Protein AF-A0A430E6R3-F1 (afdb_monomer)

Solvent-accessible surface area (backbone atoms only — not comparable to full-atom values): 11052 Å² total; per-residue (Å²): 133,81,80,76,77,75,70,75,80,81,47,72,67,55,59,54,49,62,73,67,54,50,74,60,40,50,32,50,54,53,67,38,52,75,58,69,92,78,57,83,39,77,48,71,65,57,48,53,51,50,36,51,50,52,44,52,50,36,57,73,55,44,64,71,52,54,73,67,56,50,52,51,28,54,53,50,35,43,76,70,46,27,37,42,69,47,83,74,84,75,64,76,68,73,26,48,43,77,46,72,42,79,91,76,72,40,82,48,71,44,75,38,66,66,53,44,50,51,51,53,50,53,53,51,51,51,51,35,29,69,71,63,79,36,80,69,74,50,85,61,52,44,70,41,69,30,58,44,97,78,80,70,70,57,53,80,45,65,40,77,46,46,72,64,47,35,34,59,30,75,61,26,46,55,49,51,49,54,57,54,52,61,70,70,58,80,128

Nearest PDB structures (foldseek):
  7jpr-assembly1_D  TM=4.002E-01  e=2.652E-01  Homo sapiens
  7tjh-assembly1_D  TM=3.737E-01  e=1.071E+00  Saccharomyces cerevisiae
  7jgr-assembly1_D  TM=4.964E-01  e=3.394E+00  Drosophila melanogaster
  4xgc-assembly1_D  TM=5.401E-01  e=5.860E+00  Drosophila melanogaster
  7jk6-assembly1_D  TM=4.966E-01  e=5.190E+00  Drosophila melanogaster

Mean predicted aligned error: 11.83 Å

Radius of gyration: 20.83 Å; Cα contacts (8 Å, |Δi|>4): 196; chains: 1; bounding box: 66×33×55 Å

Foldseek 3Di:
DDPPPPPPPCPVVLVVVVVPDDQLLVLLLVLQPPPPQPDADADQVSLVVVLVVSVVSCVVRNPVDDPVVNLVSVVVCLVVLFKFFDDADDDPCVQWDWDADPVVRDTDTDGNVVVVVVSVVVVVLRVCCRVVVDPDPLQFWGWDFHDHPVRPDTDIDTRNGSSSSMHGDPVNVSSVVVVVVVVVDDD

Sequence (187 aa):
KAATAERPSINKLHIELLRSLTPADSALLDLLYPRVAERLFHSKEEVNAYTAEANAKADASWRTFSEEERGVSIQNLHRLRCITATPRFFNANGVLTAFYDRDRRIDAALIDPQRFQEMLSSLLTLIYQASGAVPYAEDQSIPIQYQSPFGVGGLMGSIAVPELSHMLTPLGMEFMKAVTMDRSDPK

pLDDT: mean 73.93, std 14.86, range [33.03, 94.31]

Structure (mmCIF, N/CA/C/O backbone):
data_AF-A0A430E6R3-F1
#
_entry.id   AF-A0A430E6R3-F1
#
loop_
_atom_site.group_PDB
_atom_site.id
_atom_site.type_symbol
_atom_site.label_atom_id
_atom_site.label_alt_id
_atom_site.label_comp_id
_atom_site.label_asym_id
_atom_site.label_entity_id
_atom_site.label_seq_id
_atom_site.pdbx_PDB_ins_code
_atom_site.Cartn_x
_atom_site.Cartn_y
_atom_site.Cartn_z
_atom_site.occupancy
_atom_site.B_iso_or_equiv
_atom_site.auth_seq_id
_atom_site.auth_comp_id
_atom_site.auth_asym_id
_atom_site.auth_atom_id
_atom_site.pdbx_PDB_model_num
ATOM 1 N N . LYS A 1 1 ? -32.697 -5.716 -19.743 1.00 36.09 1 LYS A N 1
ATOM 2 C CA . LYS A 1 1 ? -32.081 -6.713 -18.834 1.00 36.09 1 LYS A CA 1
ATOM 3 C C . LYS A 1 1 ? -31.659 -5.962 -17.585 1.00 36.09 1 LYS A C 1
ATOM 5 O O . LYS A 1 1 ? -30.813 -5.088 -17.698 1.00 36.09 1 LYS A O 1
ATOM 10 N N . ALA A 1 2 ? -32.351 -6.191 -16.471 1.00 33.03 2 ALA A N 1
ATOM 11 C CA . ALA A 1 2 ? -32.059 -5.533 -15.205 1.00 33.03 2 ALA A CA 1
ATOM 12 C C . ALA A 1 2 ? -30.667 -5.962 -14.725 1.00 33.03 2 ALA A C 1
ATOM 14 O O . ALA A 1 2 ? -30.367 -7.155 -14.728 1.00 33.03 2 ALA A O 1
ATOM 15 N N . ALA A 1 3 ? -29.831 -4.990 -14.365 1.00 38.22 3 ALA A N 1
ATOM 16 C CA . ALA A 1 3 ? -28.602 -5.235 -13.634 1.00 38.22 3 ALA A CA 1
ATOM 17 C C . ALA A 1 3 ? -29.005 -5.796 -12.269 1.00 38.22 3 ALA A C 1
ATOM 19 O O . ALA A 1 3 ? -29.523 -5.077 -11.415 1.00 38.22 3 ALA A O 1
ATOM 20 N N . THR A 1 4 ? -28.854 -7.104 -12.097 1.00 39.69 4 THR A N 1
ATOM 21 C CA . THR A 1 4 ? -28.878 -7.731 -10.783 1.00 39.69 4 THR A CA 1
ATOM 22 C C . THR A 1 4 ? -27.733 -7.122 -9.994 1.00 39.69 4 THR A C 1
ATOM 24 O O . THR A 1 4 ? -26.574 -7.466 -10.209 1.00 39.69 4 THR A O 1
ATOM 27 N N . ALA A 1 5 ? -28.064 -6.166 -9.128 1.00 43.12 5 ALA A N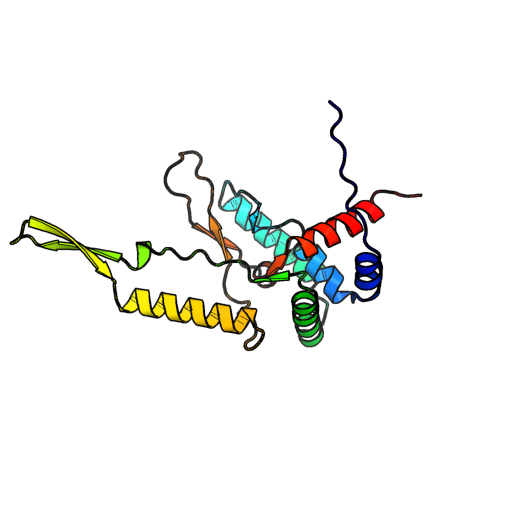 1
ATOM 28 C CA . ALA A 1 5 ? -27.209 -5.775 -8.028 1.00 43.12 5 ALA A CA 1
ATOM 29 C C . ALA A 1 5 ? -26.982 -7.041 -7.196 1.00 43.12 5 ALA A C 1
ATOM 31 O O . ALA A 1 5 ? -27.846 -7.445 -6.416 1.00 43.12 5 ALA A O 1
ATOM 32 N N . GLU A 1 6 ? -25.864 -7.721 -7.449 1.00 43.75 6 GLU A N 1
ATOM 33 C CA . GLU A 1 6 ? -25.361 -8.780 -6.588 1.00 43.75 6 GLU A CA 1
ATOM 34 C C . GLU A 1 6 ? -25.115 -8.138 -5.228 1.00 43.75 6 GLU A C 1
ATOM 36 O O . GLU A 1 6 ? -24.101 -7.484 -4.992 1.00 43.75 6 GLU A O 1
ATOM 41 N N . ARG A 1 7 ? -26.107 -8.247 -4.339 1.00 45.31 7 ARG A N 1
ATOM 42 C CA . ARG A 1 7 ? -25.901 -7.978 -2.923 1.00 45.31 7 ARG A CA 1
ATOM 43 C C . ARG A 1 7 ? -24.773 -8.916 -2.502 1.00 45.31 7 ARG A C 1
ATOM 45 O O . ARG A 1 7 ? -24.969 -10.128 -2.636 1.00 45.31 7 ARG A O 1
ATOM 52 N N . PRO A 1 8 ? -23.616 -8.406 -2.042 1.00 49.28 8 PRO A N 1
ATOM 53 C CA . PRO A 1 8 ? -22.571 -9.280 -1.540 1.00 49.28 8 PRO A CA 1
ATOM 54 C C . PRO A 1 8 ? -23.218 -10.143 -0.461 1.00 49.28 8 PRO A C 1
ATOM 56 O O . PRO A 1 8 ? -23.873 -9.623 0.444 1.00 49.28 8 PRO A O 1
ATOM 59 N N . SER A 1 9 ? -23.151 -11.467 -0.606 1.00 51.66 9 SER A N 1
ATOM 60 C CA . SER A 1 9 ? -23.715 -12.365 0.393 1.00 51.66 9 SER A CA 1
ATOM 61 C C . SER A 1 9 ? -22.899 -12.167 1.664 1.00 51.66 9 SER A C 1
ATOM 63 O O . SER A 1 9 ? -21.790 -12.694 1.774 1.00 51.66 9 SER A O 1
ATOM 65 N N . ILE A 1 10 ? -23.410 -11.354 2.591 1.00 53.75 10 ILE A N 1
ATOM 66 C CA . ILE A 1 10 ? -22.775 -11.076 3.877 1.00 53.75 10 ILE A CA 1
ATOM 67 C C . ILE A 1 10 ? -22.768 -12.393 4.654 1.00 53.75 10 ILE A C 1
ATOM 69 O O . ILE A 1 10 ? -23.710 -12.749 5.359 1.00 53.75 10 ILE A O 1
ATOM 73 N N . ASN A 1 11 ? -21.718 -13.180 4.436 1.00 62.47 11 ASN A N 1
ATOM 74 C CA . ASN A 1 11 ? -21.504 -14.439 5.125 1.00 62.47 11 ASN A CA 1
ATOM 75 C C . ASN A 1 11 ? -21.337 -14.136 6.623 1.00 62.47 11 ASN A C 1
ATOM 77 O O . ASN A 1 11 ? -20.732 -13.124 6.967 1.00 62.47 11 ASN A O 1
ATOM 81 N N . LYS A 1 12 ? -21.844 -14.988 7.518 1.00 59.09 12 LYS A N 1
ATOM 82 C CA . LYS A 1 12 ? -21.819 -14.780 8.983 1.00 59.09 12 LYS A CA 1
ATOM 83 C C . LYS A 1 12 ? -20.419 -14.422 9.519 1.00 59.09 12 LYS A C 1
ATOM 85 O O . LYS A 1 12 ? -20.286 -13.631 10.447 1.00 59.09 12 LYS A O 1
ATOM 90 N N . LEU A 1 13 ? -19.391 -14.936 8.847 1.00 61.44 13 LEU A N 1
ATOM 91 C CA . LEU A 1 13 ? -17.974 -14.667 9.082 1.00 61.44 13 LEU A CA 1
ATOM 92 C C . LEU A 1 13 ? -17.593 -13.180 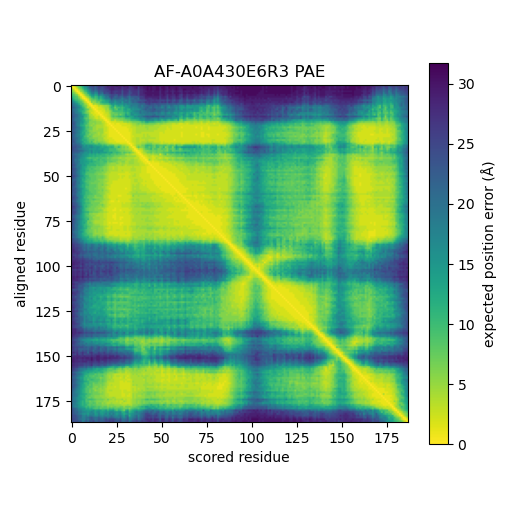8.889 1.00 61.44 13 LEU A C 1
ATOM 94 O O . LEU A 1 13 ? -16.773 -12.660 9.635 1.00 61.44 13 LEU A O 1
ATOM 98 N N . HIS A 1 14 ? -18.238 -12.459 7.965 1.00 59.34 14 HIS A N 1
ATOM 99 C CA . HIS A 1 14 ? -18.053 -11.013 7.771 1.00 59.34 14 HIS A CA 1
ATOM 100 C C . HIS A 1 14 ? -18.598 -10.190 8.943 1.00 59.34 14 HIS A C 1
ATOM 102 O O . HIS A 1 14 ? -17.981 -9.209 9.338 1.00 59.34 14 HIS A O 1
ATOM 108 N N . ILE A 1 15 ? -19.727 -10.598 9.532 1.00 59.75 15 ILE A N 1
ATOM 109 C CA . ILE A 1 15 ? -20.322 -9.915 10.694 1.00 59.75 15 ILE A CA 1
ATOM 110 C C . ILE A 1 15 ? -19.455 -10.118 11.943 1.00 59.75 15 ILE A C 1
ATOM 112 O O . ILE A 1 15 ? -19.299 -9.202 12.749 1.00 59.75 15 ILE A O 1
ATOM 116 N N . GLU A 1 16 ? -18.870 -11.304 12.106 1.00 64.38 16 GLU A N 1
ATOM 117 C CA . GLU A 1 16 ? -17.927 -11.576 13.197 1.00 64.38 16 GLU A CA 1
ATOM 118 C C . GLU A 1 16 ? -16.609 -10.812 13.013 1.00 64.38 16 GLU A C 1
ATOM 120 O O . GLU A 1 16 ? -16.130 -10.206 13.971 1.00 64.38 16 GLU A O 1
ATOM 125 N N . LEU A 1 17 ? -16.089 -10.729 11.781 1.00 65.50 17 LEU A N 1
ATOM 126 C CA . LEU A 1 17 ? -14.946 -9.872 11.443 1.00 65.50 17 LEU A CA 1
ATOM 127 C C . LEU A 1 17 ? -15.218 -8.400 11.777 1.00 65.50 17 LEU A C 1
ATOM 129 O O . LEU A 1 17 ? -14.395 -7.769 12.435 1.00 65.50 17 LEU A O 1
ATOM 133 N N . LEU A 1 18 ? -16.394 -7.878 11.410 1.00 62.09 18 LEU A N 1
ATOM 134 C CA . LEU A 1 18 ? -16.809 -6.499 11.698 1.00 62.09 18 LEU A CA 1
ATOM 135 C C . LEU A 1 18 ? -16.814 -6.171 13.189 1.00 62.09 18 LEU A C 1
ATOM 137 O O . LEU A 1 18 ? -16.417 -5.081 13.585 1.00 62.09 18 LEU A O 1
ATOM 141 N N . ARG A 1 19 ? -17.250 -7.119 14.021 1.00 66.75 19 ARG A N 1
ATOM 142 C CA . ARG A 1 19 ? -17.256 -6.952 15.481 1.00 66.75 19 ARG A CA 1
ATOM 143 C C . ARG A 1 19 ? -15.868 -7.053 16.103 1.00 66.75 19 ARG A C 1
ATOM 145 O O . ARG A 1 19 ? -15.691 -6.604 17.230 1.00 66.75 19 ARG A O 1
ATOM 152 N N . SER A 1 20 ? -14.921 -7.673 15.403 1.00 75.44 20 SER A N 1
ATOM 153 C CA . SER A 1 20 ? -13.553 -7.871 15.883 1.00 75.44 20 SER A CA 1
ATOM 154 C C . SER A 1 20 ? -12.599 -6.736 15.513 1.00 75.44 20 SER A C 1
ATOM 156 O O . SER A 1 20 ? -11.509 -6.671 16.077 1.00 75.44 20 SER A O 1
ATOM 158 N N . LEU A 1 21 ? -12.993 -5.855 14.585 1.00 81.94 21 LEU A N 1
ATOM 159 C CA . LEU A 1 21 ? -12.146 -4.746 14.169 1.00 81.94 21 LEU A CA 1
ATOM 160 C C . LEU A 1 21 ? -12.029 -3.691 15.261 1.00 81.94 21 LEU A C 1
ATOM 162 O O . LEU A 1 21 ? -13.014 -3.231 15.840 1.00 81.94 21 LEU A O 1
ATOM 166 N N . THR A 1 22 ? -10.797 -3.259 15.480 1.00 87.38 22 THR A N 1
ATOM 167 C CA . THR A 1 22 ? -10.497 -2.109 16.321 1.00 87.38 22 THR A CA 1
ATOM 168 C C . THR A 1 22 ? -10.799 -0.795 15.580 1.00 87.38 22 THR A C 1
ATOM 170 O O . THR A 1 22 ? -10.933 -0.770 14.348 1.00 87.38 22 THR A O 1
ATOM 173 N N . PRO A 1 23 ? -10.889 0.338 16.303 1.00 88.38 23 PRO A N 1
ATOM 174 C CA . PRO A 1 23 ? -10.986 1.655 15.677 1.00 88.38 23 PRO A CA 1
ATOM 175 C C . PRO A 1 23 ? -9.822 1.950 14.720 1.00 88.38 23 PRO A C 1
ATOM 177 O O . PRO A 1 23 ? -10.048 2.519 13.654 1.00 88.38 23 PRO A O 1
ATOM 180 N N . ALA A 1 24 ? -8.607 1.507 15.063 1.00 89.38 24 ALA A N 1
ATOM 181 C CA . ALA A 1 24 ? -7.429 1.637 14.210 1.00 89.38 24 ALA A CA 1
ATOM 182 C C . ALA A 1 24 ? -7.593 0.836 12.906 1.00 89.38 24 ALA A C 1
ATOM 184 O O . ALA A 1 24 ? -7.413 1.390 11.823 1.00 89.38 24 ALA A O 1
ATOM 185 N N . ASP A 1 25 ? -8.049 -0.420 12.991 1.00 89.31 25 ASP A N 1
ATOM 186 C CA . ASP A 1 25 ? -8.297 -1.256 11.806 1.00 89.31 25 ASP A CA 1
ATOM 187 C C . ASP A 1 25 ? -9.272 -0.588 10.837 1.00 89.31 25 ASP A C 1
ATOM 189 O O . ASP A 1 25 ? -9.044 -0.544 9.629 1.00 89.31 25 ASP A O 1
ATOM 193 N N . SER A 1 26 ? -10.347 -0.024 11.384 1.00 88.00 26 SER A N 1
ATOM 194 C CA . SER A 1 26 ? -11.359 0.682 10.600 1.00 88.00 26 SER A CA 1
ATOM 195 C C . SER A 1 26 ? -10.785 1.940 9.946 1.00 88.00 26 SER A C 1
ATOM 197 O O . SER A 1 26 ? -11.038 2.172 8.768 1.00 88.00 26 SER A O 1
ATOM 199 N N . ALA A 1 27 ? -9.973 2.717 10.670 1.00 89.56 27 ALA A N 1
ATOM 200 C CA . ALA A 1 27 ? -9.344 3.927 10.145 1.00 89.56 27 ALA A CA 1
ATOM 201 C C . ALA A 1 27 ? -8.369 3.634 8.994 1.00 89.56 27 ALA A C 1
ATOM 203 O O . ALA A 1 27 ? -8.395 4.338 7.982 1.00 89.56 27 ALA A O 1
ATOM 204 N N . LEU A 1 28 ? -7.553 2.578 9.099 1.00 90.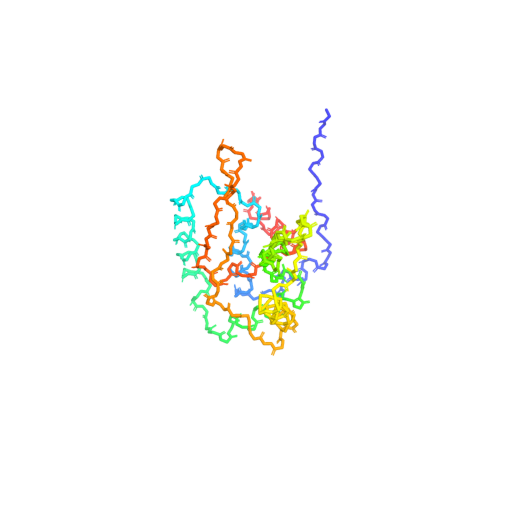44 28 LEU A N 1
ATOM 205 C CA . LEU A 1 28 ? -6.659 2.179 8.009 1.00 90.44 28 LEU A CA 1
ATOM 206 C C . LEU A 1 28 ? -7.447 1.681 6.797 1.00 90.44 28 LEU A C 1
ATOM 208 O O . LEU A 1 28 ? -7.173 2.096 5.673 1.00 90.44 28 LEU A O 1
ATOM 212 N N . LEU A 1 29 ? -8.455 0.829 6.996 1.00 89.19 29 LEU A N 1
ATOM 213 C CA . LEU A 1 29 ? -9.277 0.352 5.884 1.00 89.19 29 LEU A CA 1
ATOM 214 C C . LEU A 1 29 ? -10.037 1.496 5.191 1.00 89.19 29 LEU A C 1
ATOM 216 O O . LEU A 1 29 ? -10.090 1.527 3.960 1.00 89.19 29 LEU A O 1
ATOM 220 N N . ASP A 1 30 ? -10.563 2.458 5.958 1.00 88.31 30 ASP A N 1
ATOM 221 C CA . ASP A 1 30 ? -11.183 3.679 5.434 1.00 88.31 30 ASP A CA 1
ATOM 222 C C . ASP A 1 30 ? -10.171 4.536 4.663 1.00 88.31 30 ASP A C 1
ATOM 224 O O . ASP A 1 30 ? -10.532 5.130 3.650 1.00 88.31 30 ASP A O 1
ATOM 228 N N . LEU A 1 31 ? -8.910 4.617 5.098 1.00 88.94 31 LEU A N 1
ATOM 229 C CA . LEU A 1 31 ? -7.852 5.342 4.386 1.00 88.94 31 LEU A CA 1
ATOM 230 C C . LEU A 1 31 ? -7.504 4.680 3.044 1.00 88.94 31 LEU A C 1
ATOM 232 O O . LEU A 1 31 ? -7.347 5.379 2.044 1.00 88.94 31 LEU A O 1
ATOM 236 N N . LEU A 1 32 ? -7.437 3.347 3.012 1.00 87.88 32 LEU A N 1
ATOM 237 C CA . LEU A 1 32 ? -7.137 2.563 1.808 1.00 87.88 32 LEU A CA 1
ATOM 238 C C . LEU A 1 32 ? -8.312 2.474 0.818 1.00 87.88 32 LEU A C 1
ATOM 240 O O . LEU A 1 32 ? -8.133 2.026 -0.320 1.00 87.88 32 LEU A O 1
ATOM 244 N N . TYR A 1 33 ? -9.513 2.873 1.245 1.00 85.00 33 TYR A N 1
ATOM 245 C CA . TYR A 1 33 ? -10.714 2.935 0.422 1.00 85.00 33 TYR A CA 1
ATOM 246 C C . TYR A 1 33 ? -11.002 4.388 -0.012 1.00 85.00 33 TYR A C 1
ATOM 248 O O . TYR A 1 33 ? -11.201 5.259 0.842 1.00 85.00 33 TYR A O 1
ATOM 256 N N . PRO A 1 34 ? -11.089 4.699 -1.322 1.00 71.81 34 PRO A N 1
ATOM 257 C CA . PRO A 1 34 ? -10.997 3.816 -2.491 1.00 71.81 34 PRO A CA 1
ATOM 258 C C . PRO A 1 34 ? -9.553 3.487 -2.924 1.00 71.81 34 PRO A C 1
ATOM 260 O O . PRO A 1 34 ? -8.616 4.233 -2.649 1.00 71.81 34 PRO A O 1
ATOM 263 N N . ARG A 1 35 ? -9.388 2.379 -3.667 1.00 67.44 35 ARG A N 1
ATOM 264 C CA . ARG A 1 35 ? -8.086 1.863 -4.128 1.00 67.44 35 ARG A CA 1
ATOM 265 C C . ARG A 1 35 ? -7.317 2.870 -4.985 1.00 67.44 35 ARG A C 1
ATOM 267 O O . ARG A 1 35 ? -7.754 3.229 -6.075 1.00 67.44 35 ARG A O 1
ATOM 274 N N . VAL A 1 36 ? -6.088 3.171 -4.570 1.00 69.56 36 VAL A N 1
ATOM 275 C CA . VAL A 1 36 ? -5.097 3.895 -5.390 1.00 69.56 36 VAL A CA 1
ATOM 276 C C . VAL A 1 36 ? -4.794 3.151 -6.688 1.00 69.56 36 VAL A C 1
ATOM 278 O O . VAL A 1 36 ? -4.719 3.765 -7.744 1.00 69.56 36 VAL A O 1
ATOM 281 N N . ALA A 1 37 ? -4.646 1.823 -6.618 1.00 62.81 37 ALA A N 1
ATOM 282 C CA . ALA A 1 37 ? -4.232 0.988 -7.749 1.00 62.81 37 ALA A CA 1
ATOM 283 C C . ALA A 1 37 ? -5.212 1.008 -8.940 1.00 62.81 37 ALA A C 1
ATOM 285 O O . ALA A 1 37 ? -4.831 0.646 -10.048 1.00 62.81 37 ALA A O 1
ATOM 286 N N . GLU A 1 38 ? -6.463 1.417 -8.718 1.00 64.62 38 GLU A N 1
ATOM 287 C CA . GLU A 1 38 ? -7.504 1.496 -9.752 1.00 64.62 38 GLU A CA 1
ATOM 288 C C . GLU A 1 38 ? -7.744 2.935 -10.230 1.00 64.62 38 GLU A C 1
ATOM 290 O O . GLU A 1 38 ? -8.529 3.161 -11.152 1.00 64.62 38 GLU A O 1
ATOM 295 N N . ARG A 1 39 ? -7.069 3.921 -9.624 1.00 73.06 39 ARG A N 1
ATOM 296 C CA . ARG A 1 39 ? -7.204 5.324 -10.001 1.00 73.06 39 ARG A CA 1
ATOM 297 C C . ARG A 1 39 ? -6.281 5.645 -11.171 1.00 73.06 39 ARG A C 1
ATOM 299 O O . ARG A 1 39 ? -5.067 5.465 -11.098 1.00 73.06 39 ARG A O 1
ATOM 306 N N . LEU A 1 40 ? -6.870 6.166 -12.241 1.00 73.31 40 LEU A N 1
ATOM 307 C CA . LEU A 1 40 ? -6.130 6.737 -13.358 1.00 73.31 40 LEU A CA 1
ATOM 308 C C . LEU A 1 40 ? -5.830 8.200 -13.045 1.00 73.31 40 LEU A C 1
ATOM 310 O O . LEU A 1 40 ? -6.747 8.977 -12.802 1.00 73.31 40 LEU A O 1
ATOM 314 N N . PHE A 1 41 ? -4.547 8.552 -13.045 1.00 78.56 41 PHE A N 1
ATOM 315 C CA . PHE A 1 41 ? -4.100 9.934 -12.917 1.00 78.56 41 PHE A CA 1
ATOM 316 C C . PHE A 1 41 ? -3.769 10.498 -14.296 1.00 78.56 41 PHE A C 1
ATOM 318 O O . PHE A 1 41 ? -3.062 9.860 -15.088 1.00 78.56 41 PHE A O 1
ATOM 325 N N . HIS A 1 42 ? -4.249 11.709 -14.563 1.00 80.88 42 HIS A N 1
ATOM 326 C CA . HIS A 1 42 ? -4.089 12.370 -15.859 1.00 80.88 42 HIS A CA 1
ATOM 327 C C . HIS A 1 42 ? -3.044 13.487 -15.844 1.00 80.88 42 HIS A C 1
ATOM 329 O O . HIS A 1 42 ? -2.568 13.895 -16.904 1.00 80.88 42 HIS A O 1
ATOM 335 N N . SER A 1 43 ? -2.649 13.969 -14.662 1.00 79.94 43 SER A N 1
ATOM 336 C CA . SER A 1 43 ? -1.591 14.970 -14.528 1.00 79.94 43 SER A CA 1
ATOM 337 C C . SER A 1 43 ? -0.834 14.868 -13.203 1.00 79.94 43 SER A C 1
ATOM 339 O O . SER A 1 43 ? -1.269 14.215 -12.251 1.00 79.94 43 SER A O 1
ATOM 341 N N . LYS A 1 44 ? 0.318 15.545 -13.133 1.00 81.62 44 LYS A N 1
ATOM 342 C CA . LYS A 1 44 ? 1.127 15.634 -11.911 1.00 81.62 44 LYS A CA 1
ATOM 343 C C . LYS A 1 44 ? 0.415 16.438 -10.819 1.00 81.62 44 LYS A C 1
ATOM 345 O O . LYS A 1 44 ? 0.536 16.121 -9.640 1.00 81.62 44 LYS A O 1
ATOM 350 N N . GLU A 1 45 ? -0.334 17.466 -11.202 1.00 84.81 45 GLU A N 1
ATOM 351 C CA . GLU A 1 45 ? -1.123 18.298 -10.292 1.00 84.81 45 GLU A CA 1
ATOM 352 C C . GLU A 1 45 ? -2.210 17.471 -9.605 1.00 84.81 45 GLU A C 1
ATOM 354 O O . GLU A 1 45 ? -2.393 17.602 -8.397 1.00 84.81 45 GLU A O 1
ATOM 359 N N . GLU A 1 46 ? -2.867 16.571 -10.343 1.00 85.31 46 GLU A N 1
ATOM 360 C CA . GLU A 1 46 ? -3.858 15.652 -9.779 1.00 85.31 46 GLU A CA 1
ATOM 361 C C . GLU A 1 46 ? -3.237 14.733 -8.716 1.00 85.31 46 GLU A C 1
ATOM 363 O O . GLU A 1 46 ? -3.812 14.530 -7.649 1.00 85.31 46 GLU A O 1
ATOM 368 N N . VAL A 1 47 ? -2.029 14.226 -8.966 1.00 83.00 47 VAL A N 1
ATOM 369 C CA . VAL A 1 47 ? -1.302 13.385 -8.003 1.00 83.00 47 VAL A CA 1
ATOM 370 C C . VAL A 1 47 ? -0.883 14.157 -6.772 1.00 83.00 47 VAL A C 1
ATOM 372 O O . VAL A 1 47 ? -1.006 13.639 -5.664 1.00 83.00 47 VAL A O 1
ATOM 375 N N . ASN A 1 48 ? -0.403 15.387 -6.937 1.00 85.81 48 ASN A N 1
ATOM 376 C CA . ASN A 1 48 ? -0.037 16.229 -5.805 1.00 85.81 48 ASN A CA 1
ATOM 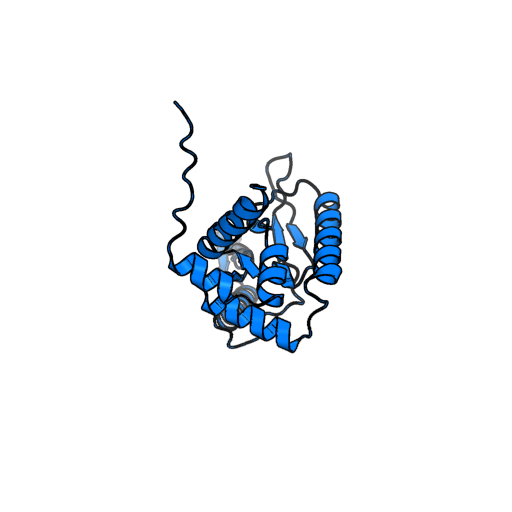377 C C . ASN A 1 48 ? -1.266 16.545 -4.945 1.00 85.81 48 ASN A C 1
ATOM 379 O O . ASN A 1 48 ? -1.194 16.438 -3.722 1.00 85.81 48 ASN A O 1
ATOM 383 N N . ALA A 1 49 ? -2.397 16.874 -5.578 1.00 88.19 49 ALA A N 1
ATOM 384 C CA . ALA A 1 49 ? -3.658 17.116 -4.886 1.00 88.19 49 ALA A CA 1
ATOM 385 C C . ALA A 1 49 ? -4.130 15.866 -4.132 1.00 88.19 49 ALA A C 1
ATOM 387 O O . ALA A 1 49 ? -4.425 15.946 -2.943 1.00 88.19 49 ALA A O 1
ATOM 388 N N . TYR A 1 50 ? -4.107 14.701 -4.783 1.00 87.94 50 TYR A N 1
ATOM 389 C CA . TYR A 1 50 ? -4.463 13.431 -4.153 1.00 87.94 50 TYR A CA 1
ATOM 390 C C . TYR A 1 50 ? -3.521 13.063 -3.000 1.00 87.94 50 TYR A C 1
ATOM 392 O O . TYR A 1 50 ? -3.965 12.622 -1.946 1.00 87.94 50 TYR A O 1
ATOM 400 N N . THR A 1 51 ? -2.215 13.277 -3.169 1.00 88.00 51 THR A N 1
ATOM 401 C CA . THR A 1 51 ? -1.211 13.028 -2.125 1.00 88.00 51 THR A CA 1
ATOM 402 C C . THR A 1 51 ? -1.451 13.926 -0.912 1.00 88.00 51 THR A C 1
ATOM 404 O O . THR A 1 51 ? -1.338 13.463 0.222 1.00 88.00 51 THR A O 1
ATOM 407 N N . ALA A 1 52 ? -1.801 15.196 -1.130 1.00 89.56 52 ALA A N 1
ATOM 408 C CA . ALA A 1 52 ? -2.141 16.125 -0.056 1.00 89.56 52 ALA A CA 1
ATOM 409 C C . ALA A 1 52 ? -3.445 15.724 0.653 1.00 89.56 52 ALA A C 1
ATOM 411 O O . ALA A 1 52 ? -3.486 15.695 1.881 1.00 89.56 52 ALA A O 1
ATOM 412 N N . GLU A 1 53 ? -4.481 15.358 -0.104 1.00 90.31 53 GLU A N 1
ATOM 413 C CA . GLU A 1 53 ? -5.762 14.882 0.431 1.00 90.31 53 GLU A CA 1
ATOM 414 C C . GLU A 1 53 ? -5.587 13.612 1.276 1.00 90.31 53 GLU A C 1
ATOM 416 O O . GLU A 1 53 ? -6.075 13.535 2.404 1.00 90.31 53 GLU A O 1
ATOM 421 N N . ALA A 1 54 ? -4.845 12.631 0.762 1.00 88.88 54 ALA A N 1
ATOM 422 C CA . ALA A 1 54 ? -4.583 11.376 1.452 1.00 88.88 54 ALA A CA 1
ATOM 423 C C . ALA A 1 54 ? -3.750 11.579 2.726 1.00 88.88 54 ALA A C 1
ATOM 425 O O . ALA A 1 54 ? -4.073 10.983 3.752 1.00 88.88 54 ALA A O 1
ATOM 426 N N . ASN A 1 55 ? -2.734 12.451 2.699 1.00 90.56 55 ASN A N 1
ATOM 427 C CA . ASN A 1 55 ? -1.987 12.812 3.907 1.00 90.56 55 ASN A CA 1
ATOM 428 C C . ASN A 1 55 ? -2.883 13.503 4.939 1.00 90.56 55 ASN A C 1
ATOM 430 O O . ASN A 1 55 ? -2.878 13.098 6.095 1.00 90.56 55 ASN A O 1
ATOM 434 N N . ALA A 1 56 ? -3.713 14.465 4.527 1.00 92.12 56 ALA A N 1
ATOM 435 C CA . ALA A 1 56 ? -4.641 15.136 5.437 1.00 92.12 56 ALA A CA 1
ATOM 436 C C . ALA A 1 56 ? -5.643 14.153 6.068 1.00 92.12 56 ALA A C 1
ATOM 438 O O . ALA A 1 56 ? -5.931 14.230 7.263 1.00 92.12 56 ALA A O 1
ATOM 439 N N . LYS A 1 57 ? -6.147 13.188 5.289 1.00 91.00 57 LYS A N 1
ATOM 440 C CA . LYS A 1 57 ? -7.019 12.120 5.796 1.00 91.00 57 LYS A CA 1
ATOM 441 C C . LYS A 1 57 ? -6.277 11.197 6.766 1.00 91.00 57 LYS A C 1
ATOM 443 O O . LYS A 1 57 ? -6.838 10.844 7.805 1.00 91.00 57 LYS A O 1
ATOM 448 N N . ALA A 1 58 ? -5.035 10.823 6.456 1.00 90.19 58 ALA A N 1
ATOM 449 C CA . ALA A 1 58 ? -4.198 10.013 7.335 1.00 90.19 58 ALA A CA 1
ATOM 450 C C . ALA A 1 58 ? -3.926 10.737 8.662 1.00 90.19 58 ALA A C 1
ATOM 452 O O . ALA A 1 58 ? -4.131 10.145 9.718 1.00 90.19 58 ALA A O 1
ATOM 453 N N . ASP A 1 59 ? -3.570 12.024 8.621 1.00 92.88 59 ASP A N 1
ATOM 454 C CA . ASP A 1 59 ? -3.352 12.866 9.805 1.00 92.88 59 ASP A CA 1
ATOM 455 C C . ASP A 1 59 ? -4.612 12.976 10.673 1.00 92.88 59 ASP A C 1
ATOM 457 O O . ASP A 1 59 ? -4.538 12.897 11.897 1.00 92.88 59 ASP A O 1
ATOM 461 N N . ALA A 1 60 ? -5.782 13.109 10.043 1.00 92.38 60 ALA A N 1
ATOM 462 C CA . ALA A 1 60 ? -7.048 13.276 10.748 1.00 92.38 60 ALA A CA 1
ATOM 463 C C . ALA A 1 60 ? -7.602 11.983 11.373 1.00 92.38 60 ALA A C 1
ATOM 465 O O . ALA A 1 60 ? -8.363 12.063 12.337 1.00 92.38 60 ALA A O 1
ATOM 466 N N . SER A 1 61 ? -7.281 10.807 10.820 1.00 91.44 61 SER A N 1
ATOM 467 C CA . SER A 1 61 ? -7.962 9.551 11.186 1.00 91.44 61 SER A CA 1
ATOM 468 C C . SER A 1 61 ? -7.048 8.417 11.634 1.00 91.44 61 SER A C 1
ATOM 470 O O . SER A 1 61 ? -7.421 7.683 12.540 1.00 91.44 61 SER A O 1
ATOM 472 N N . TRP A 1 62 ? -5.873 8.259 11.027 1.00 92.19 62 TRP A N 1
ATOM 473 C CA . TRP A 1 62 ? -4.998 7.104 11.239 1.00 92.19 62 TRP A CA 1
ATOM 474 C C . TRP A 1 62 ? -3.790 7.442 12.113 1.00 92.19 62 TRP A C 1
ATOM 476 O O . TRP A 1 62 ? -3.452 6.712 13.041 1.00 92.19 62 TRP A O 1
ATOM 486 N N . ARG A 1 63 ? -3.153 8.588 11.870 1.00 92.69 63 ARG A N 1
ATOM 487 C CA . ARG A 1 63 ? -1.957 9.028 12.604 1.00 92.69 63 ARG A CA 1
ATOM 488 C C . ARG A 1 63 ? -2.274 9.585 13.996 1.00 92.69 63 ARG A C 1
ATOM 490 O O . ARG A 1 63 ? -1.355 9.919 14.736 1.00 92.69 63 ARG A O 1
ATOM 497 N N . THR A 1 64 ? -3.555 9.639 14.361 1.00 94.31 64 THR A N 1
ATOM 498 C CA . THR A 1 64 ? -4.038 9.934 15.717 1.00 94.31 64 THR A CA 1
ATOM 499 C C . THR A 1 64 ? -3.780 8.783 16.694 1.00 94.31 64 THR A C 1
ATOM 501 O O . THR A 1 64 ? -3.629 9.030 17.889 1.00 94.31 64 THR A O 1
ATOM 504 N N . PHE A 1 65 ? -3.703 7.543 16.198 1.00 92.62 65 PHE A N 1
ATOM 505 C CA . PHE A 1 65 ? -3.331 6.361 16.978 1.00 92.62 65 PHE A CA 1
ATOM 506 C C . PHE A 1 65 ? -1.818 6.303 17.199 1.00 92.62 65 PHE A C 1
ATOM 508 O O . PHE A 1 65 ? -1.050 6.816 16.382 1.00 92.62 65 PHE A O 1
ATOM 515 N N . SER A 1 66 ? -1.373 5.655 18.275 1.00 93.19 66 SER A N 1
ATOM 516 C CA . SER A 1 66 ? 0.058 5.461 18.547 1.00 93.19 66 SER A CA 1
ATOM 517 C C . SER A 1 66 ? 0.732 4.564 17.499 1.00 93.19 66 SER A C 1
ATOM 519 O O . SER A 1 66 ? 0.080 3.770 16.824 1.00 93.19 66 SER A O 1
ATOM 521 N N . GLU A 1 67 ? 2.056 4.666 17.352 1.00 88.56 67 GLU A N 1
ATOM 522 C CA . GLU A 1 67 ? 2.813 3.834 16.401 1.00 88.56 67 GLU A CA 1
ATOM 523 C C . GLU A 1 67 ? 2.646 2.329 16.676 1.00 88.56 67 GLU A C 1
ATOM 525 O O . GLU A 1 67 ? 2.493 1.543 15.743 1.00 88.56 67 GLU A O 1
ATOM 530 N N . GLU A 1 68 ? 2.585 1.938 17.952 1.00 88.81 68 GLU A N 1
ATOM 531 C CA . GLU A 1 68 ? 2.354 0.553 18.368 1.00 88.81 68 GLU A CA 1
ATOM 532 C C . GLU A 1 68 ? 0.962 0.058 17.945 1.00 88.81 68 GLU A C 1
ATOM 534 O O . GLU A 1 68 ? 0.845 -1.005 17.333 1.00 88.81 68 GLU A O 1
ATOM 539 N N . GLU A 1 69 ? -0.090 0.847 18.187 1.00 89.62 69 GLU A N 1
ATOM 540 C CA . GLU A 1 69 ? -1.458 0.506 17.768 1.00 89.62 69 GLU A CA 1
ATOM 541 C C . GLU A 1 69 ? -1.576 0.390 16.247 1.00 89.62 69 GLU A C 1
ATOM 543 O O . GLU A 1 69 ? -2.199 -0.548 15.741 1.00 89.62 69 GLU A O 1
ATOM 548 N N . ARG A 1 70 ? -0.939 1.307 15.509 1.00 90.50 70 ARG A N 1
ATOM 549 C CA . ARG A 1 70 ? -0.890 1.258 14.043 1.00 90.50 70 ARG A CA 1
ATOM 550 C C . ARG A 1 70 ? -0.188 -0.007 13.551 1.00 90.50 70 ARG A C 1
ATOM 552 O O . ARG A 1 70 ? -0.710 -0.693 12.673 1.00 90.50 70 ARG A O 1
ATOM 559 N N . GLY A 1 71 ? 0.946 -0.365 14.157 1.00 86.81 71 GLY A N 1
ATOM 560 C CA . GLY A 1 71 ? 1.681 -1.590 13.841 1.00 86.81 71 GLY A CA 1
ATOM 561 C C . GLY A 1 71 ? 0.868 -2.861 14.105 1.00 86.81 71 GLY A C 1
ATOM 562 O O . GLY A 1 71 ? 0.810 -3.750 13.252 1.00 86.81 71 GLY A O 1
ATOM 563 N N . VAL A 1 72 ? 0.183 -2.938 15.250 1.00 88.19 72 VAL A N 1
ATOM 564 C CA . VAL A 1 72 ? -0.715 -4.058 15.587 1.00 88.19 72 VAL A CA 1
ATOM 565 C C . VAL A 1 72 ? -1.871 -4.153 14.592 1.00 88.19 72 VAL A C 1
ATOM 567 O O . VAL A 1 72 ? -2.195 -5.246 14.125 1.00 88.19 72 VAL A O 1
ATOM 570 N N . SER A 1 73 ? -2.468 -3.020 14.228 1.00 90.00 73 SER A N 1
ATOM 571 C CA . SER A 1 73 ? -3.576 -2.971 13.275 1.00 90.00 73 SER A CA 1
ATOM 572 C C . SER A 1 73 ? -3.162 -3.450 11.878 1.00 90.00 73 SER A C 1
ATOM 574 O O . SER A 1 73 ? -3.824 -4.316 11.300 1.00 90.00 73 SER A O 1
ATOM 576 N N . ILE A 1 74 ? -2.007 -3.006 11.369 1.00 87.88 74 ILE A N 1
ATOM 577 C CA . ILE A 1 74 ? -1.437 -3.502 10.105 1.00 87.88 74 ILE A CA 1
ATOM 578 C C . ILE A 1 74 ? -1.272 -5.030 10.148 1.00 87.88 74 ILE A C 1
ATOM 580 O O . ILE A 1 74 ? -1.714 -5.737 9.237 1.00 87.88 74 ILE A O 1
ATOM 584 N N . GLN A 1 75 ? -0.693 -5.566 11.228 1.00 84.88 75 GLN A N 1
ATOM 585 C CA . GLN A 1 75 ? -0.522 -7.013 11.391 1.00 84.88 75 GLN A CA 1
ATOM 586 C C . GLN A 1 75 ? -1.860 -7.760 11.436 1.00 84.88 75 GLN A C 1
ATOM 588 O O . GLN A 1 75 ? -2.001 -8.810 10.802 1.00 84.88 75 GLN A O 1
ATOM 593 N N . ASN A 1 76 ? -2.847 -7.235 12.161 1.00 87.06 76 ASN A N 1
ATOM 594 C CA . ASN A 1 76 ? -4.176 -7.831 12.254 1.00 87.06 76 ASN A CA 1
ATOM 595 C C . ASN A 1 76 ? -4.857 -7.870 10.888 1.00 87.06 76 ASN A C 1
ATOM 597 O O . ASN A 1 76 ? -5.303 -8.931 10.453 1.00 87.06 76 ASN A O 1
ATOM 601 N N . LEU A 1 77 ? -4.868 -6.757 10.160 1.00 87.56 77 LEU A N 1
ATOM 602 C CA . LEU A 1 77 ? -5.478 -6.688 8.837 1.00 87.56 77 LEU A CA 1
ATOM 603 C C . LEU A 1 77 ? -4.774 -7.585 7.809 1.00 87.56 77 LEU A C 1
ATOM 605 O O . LEU A 1 77 ? -5.444 -8.152 6.941 1.00 87.56 77 LEU A O 1
ATOM 609 N N . HIS A 1 78 ? -3.457 -7.784 7.919 1.00 85.44 78 HIS A N 1
ATOM 610 C CA . HIS A 1 78 ? -2.745 -8.793 7.130 1.00 85.44 78 HIS A CA 1
ATOM 611 C C . HIS A 1 78 ? -3.157 -10.222 7.501 1.00 85.44 78 HIS A C 1
ATOM 613 O O . HIS A 1 78 ? -3.435 -11.028 6.610 1.00 85.44 78 HIS A O 1
ATOM 619 N N . ARG A 1 79 ? -3.262 -10.547 8.798 1.00 82.56 79 ARG A N 1
ATOM 620 C CA . ARG A 1 79 ? -3.727 -11.866 9.274 1.00 82.56 79 ARG A CA 1
ATOM 621 C C . ARG A 1 79 ? -5.146 -12.178 8.804 1.00 82.56 79 ARG A C 1
ATOM 623 O O . ARG A 1 79 ? -5.416 -13.297 8.373 1.00 82.56 79 ARG A O 1
ATOM 630 N N . LEU A 1 80 ? -6.022 -11.176 8.833 1.00 83.31 80 LEU A N 1
ATOM 631 C CA . LEU A 1 80 ? -7.393 -11.254 8.326 1.00 83.31 80 LEU A CA 1
ATOM 632 C C . LEU A 1 80 ? -7.467 -11.230 6.793 1.00 83.31 80 LEU A C 1
ATOM 634 O O . LEU A 1 80 ? -8.543 -11.406 6.227 1.00 83.31 80 LEU A O 1
ATOM 638 N N . ARG A 1 81 ? -6.327 -11.054 6.109 1.00 85.62 81 ARG A N 1
ATOM 639 C CA . ARG A 1 81 ? -6.206 -10.959 4.649 1.00 85.62 81 ARG A CA 1
ATOM 640 C C . ARG A 1 81 ? -7.022 -9.813 4.054 1.00 85.62 81 ARG A C 1
ATOM 642 O O . ARG A 1 81 ? -7.397 -9.885 2.886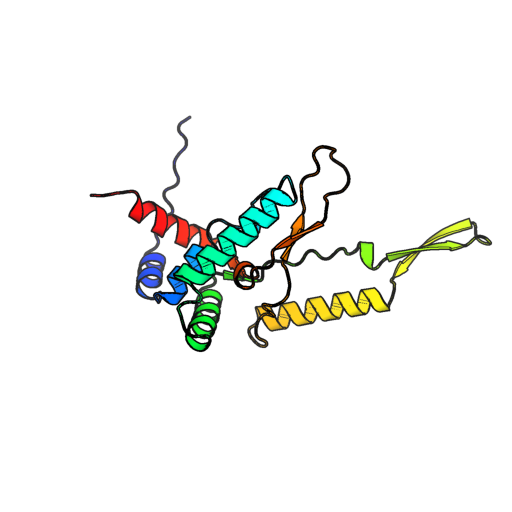 1.00 85.62 81 ARG A O 1
ATOM 649 N N . CYS A 1 82 ? -7.285 -8.760 4.822 1.00 85.56 82 CYS A N 1
ATOM 650 C CA . CYS A 1 82 ? -7.992 -7.565 4.360 1.00 85.56 82 CYS A CA 1
ATOM 651 C C . CYS A 1 82 ? -7.074 -6.646 3.547 1.00 85.56 82 CYS A C 1
ATOM 653 O O . CYS A 1 82 ? -7.527 -5.992 2.608 1.00 85.56 82 CYS A O 1
ATOM 655 N N . ILE A 1 83 ? -5.779 -6.631 3.872 1.00 86.81 83 ILE A N 1
ATOM 656 C CA . ILE A 1 83 ? -4.777 -5.806 3.191 1.00 86.81 83 ILE A CA 1
ATOM 657 C C . ILE A 1 83 ? -3.577 -6.636 2.730 1.00 86.81 83 ILE A C 1
ATOM 659 O O . ILE A 1 83 ? -3.272 -7.705 3.267 1.00 86.81 83 ILE A O 1
ATOM 663 N N . THR A 1 84 ? -2.891 -6.137 1.711 1.00 83.00 84 THR A N 1
ATOM 664 C CA . THR A 1 84 ? -1.633 -6.676 1.186 1.00 83.00 84 THR A CA 1
ATOM 665 C C . THR A 1 84 ? -0.708 -5.529 0.785 1.00 83.00 84 THR A C 1
ATOM 667 O O . THR A 1 84 ? -1.162 -4.394 0.677 1.00 83.00 84 THR A O 1
ATOM 670 N N . ALA A 1 85 ? 0.578 -5.800 0.572 1.00 79.31 85 ALA A N 1
ATOM 671 C CA . ALA A 1 85 ? 1.506 -4.791 0.075 1.00 79.31 85 ALA A CA 1
ATOM 672 C C . ALA A 1 85 ? 1.124 -4.357 -1.351 1.00 79.31 85 ALA A C 1
ATOM 674 O O . ALA A 1 85 ? 0.816 -5.191 -2.206 1.00 79.31 85 ALA A O 1
ATOM 675 N N . THR A 1 86 ? 1.170 -3.055 -1.617 1.00 76.88 86 THR A N 1
ATOM 676 C CA . THR A 1 86 ? 0.970 -2.493 -2.952 1.00 76.88 86 THR A CA 1
ATOM 677 C C . THR A 1 86 ? 2.141 -2.919 -3.843 1.00 76.88 86 THR A C 1
ATOM 679 O O . THR A 1 86 ? 3.299 -2.670 -3.491 1.00 76.88 86 THR A O 1
ATOM 682 N N . PRO A 1 87 ? 1.887 -3.564 -4.997 1.00 68.56 87 PRO A N 1
ATOM 683 C CA . PRO A 1 87 ? 2.954 -4.022 -5.870 1.00 68.56 87 PRO A CA 1
ATOM 684 C C . PRO A 1 87 ? 3.760 -2.830 -6.386 1.00 68.56 87 PRO A C 1
ATOM 686 O O . PRO A 1 87 ? 3.217 -1.877 -6.945 1.00 68.56 87 PRO A O 1
ATOM 689 N N . ARG A 1 88 ? 5.081 -2.892 -6.218 1.00 69.00 88 ARG A N 1
ATOM 690 C CA . ARG A 1 88 ? 6.004 -1.943 -6.846 1.00 69.00 88 ARG A CA 1
ATOM 691 C C . ARG A 1 88 ? 6.175 -2.350 -8.310 1.00 69.00 88 ARG A C 1
ATOM 693 O O . ARG A 1 88 ? 6.366 -3.529 -8.606 1.00 69.00 88 ARG A O 1
ATOM 700 N N . PHE A 1 89 ? 6.089 -1.396 -9.236 1.00 63.19 89 PHE A N 1
ATOM 701 C CA . PHE A 1 89 ? 6.351 -1.677 -10.647 1.00 63.19 89 PHE A CA 1
ATOM 702 C C . PHE A 1 89 ? 7.818 -2.081 -10.829 1.00 63.19 89 PHE A C 1
ATOM 704 O O . PHE A 1 89 ? 8.718 -1.265 -10.644 1.00 63.19 89 PHE A O 1
ATOM 711 N N . PHE A 1 90 ? 8.052 -3.329 -11.230 1.00 62.03 90 PHE A N 1
ATOM 712 C CA . PHE A 1 90 ? 9.370 -3.807 -11.633 1.00 62.03 90 PHE A CA 1
ATOM 713 C C . PHE A 1 90 ? 9.479 -3.763 -13.154 1.00 62.03 90 PHE A C 1
ATOM 715 O O . PHE A 1 90 ? 8.778 -4.489 -13.859 1.00 62.03 90 PHE A O 1
ATOM 722 N N . ASN A 1 91 ? 10.359 -2.910 -13.679 1.00 63.41 91 ASN A N 1
ATOM 723 C CA . ASN A 1 91 ? 10.661 -2.907 -15.105 1.00 63.41 91 ASN A CA 1
ATOM 724 C C . ASN A 1 91 ? 11.724 -3.971 -15.408 1.00 63.41 91 ASN A C 1
ATOM 726 O O . ASN A 1 91 ? 12.920 -3.689 -15.359 1.00 63.41 91 ASN A O 1
ATOM 730 N N . ALA A 1 92 ? 11.285 -5.182 -15.759 1.00 65.00 92 ALA A N 1
ATOM 731 C CA . ALA A 1 92 ? 12.174 -6.276 -16.155 1.00 65.00 92 ALA A CA 1
ATOM 732 C C . ALA A 1 92 ? 13.007 -5.960 -17.414 1.00 65.00 92 ALA A C 1
ATOM 734 O O . ALA A 1 92 ? 14.062 -6.546 -17.611 1.00 65.00 92 ALA A O 1
ATOM 735 N N . ASN A 1 93 ? 12.596 -5.000 -18.247 1.00 67.75 93 ASN A N 1
ATOM 736 C CA . ASN A 1 93 ? 13.429 -4.544 -19.363 1.00 67.75 93 ASN A CA 1
ATOM 737 C C . ASN A 1 93 ? 14.538 -3.586 -18.899 1.00 67.75 93 ASN A C 1
ATOM 739 O O . ASN A 1 93 ? 15.511 -3.386 -19.615 1.00 67.75 93 ASN A O 1
ATOM 743 N N . GLY A 1 94 ? 14.424 -3.011 -17.698 1.00 67.25 94 GLY A N 1
ATOM 744 C CA . GLY A 1 94 ? 15.422 -2.107 -17.121 1.00 67.25 94 GLY A CA 1
ATOM 745 C C . GLY A 1 94 ? 16.726 -2.796 -16.710 1.00 67.25 94 GLY A C 1
ATOM 746 O O . GLY A 1 94 ? 17.750 -2.121 -16.612 1.00 67.25 94 GLY A O 1
ATOM 747 N N . VAL A 1 95 ? 16.707 -4.121 -16.516 1.00 80.69 95 VAL A N 1
ATOM 748 C CA . VAL A 1 95 ? 17.910 -4.942 -16.276 1.00 80.69 95 VAL A CA 1
ATOM 749 C C . VAL A 1 95 ? 18.628 -5.342 -17.561 1.00 80.69 95 VAL A C 1
ATOM 751 O O . VAL A 1 95 ? 19.739 -5.857 -17.488 1.00 80.69 95 VAL A O 1
ATOM 754 N N . LEU A 1 96 ? 18.031 -5.111 -18.732 1.00 80.44 96 LEU A N 1
ATOM 755 C CA . LEU A 1 96 ? 18.674 -5.388 -20.009 1.00 80.44 96 LEU A CA 1
ATOM 756 C C . LEU A 1 96 ? 19.463 -4.166 -20.477 1.00 80.44 96 LEU A C 1
ATOM 758 O O . LEU A 1 96 ? 18.930 -3.062 -20.593 1.00 80.44 96 LEU A O 1
ATOM 762 N N . THR A 1 97 ? 20.725 -4.393 -20.812 1.00 76.38 97 THR A N 1
ATOM 763 C CA . THR A 1 97 ? 21.580 -3.434 -21.502 1.00 76.38 97 THR A CA 1
ATOM 764 C C . THR A 1 97 ? 21.769 -3.920 -22.928 1.00 76.38 97 THR A C 1
ATOM 766 O O . THR A 1 97 ? 22.354 -4.978 -23.174 1.00 76.38 97 THR A O 1
ATOM 769 N N . ALA A 1 98 ? 21.241 -3.148 -23.875 1.00 79.31 98 ALA A N 1
ATOM 770 C CA . ALA A 1 98 ? 21.495 -3.377 -25.287 1.00 79.31 98 ALA A CA 1
ATOM 771 C C . ALA A 1 98 ? 22.950 -3.019 -25.604 1.00 79.31 98 ALA A C 1
ATOM 773 O O . ALA A 1 98 ? 23.448 -1.974 -25.179 1.00 79.31 98 ALA A O 1
ATOM 774 N N . PHE A 1 99 ? 23.622 -3.868 -26.370 1.00 77.88 99 PHE A N 1
ATOM 775 C CA . PHE A 1 99 ? 24.926 -3.565 -26.932 1.00 77.88 99 PHE A CA 1
ATOM 776 C C . PHE A 1 99 ? 24.965 -3.980 -28.398 1.00 77.88 99 PHE A C 1
ATOM 778 O O . PHE A 1 99 ? 24.315 -4.939 -28.819 1.00 77.88 99 PHE A O 1
ATOM 785 N N . TYR A 1 100 ? 25.749 -3.230 -29.162 1.00 77.81 100 TYR A N 1
ATOM 786 C CA . TYR A 1 100 ? 26.005 -3.516 -30.561 1.00 77.81 100 TYR A CA 1
ATOM 787 C C . TYR A 1 100 ? 27.460 -3.937 -30.724 1.00 77.81 100 TYR A C 1
ATOM 789 O O . TYR A 1 100 ? 28.378 -3.151 -30.470 1.00 77.81 100 TYR A O 1
ATOM 797 N N . ASP A 1 101 ? 27.668 -5.175 -31.158 1.00 76.44 101 ASP A N 1
ATOM 798 C CA . ASP A 1 101 ? 28.980 -5.657 -31.570 1.00 76.44 101 ASP A CA 1
ATOM 799 C C . ASP A 1 101 ? 29.222 -5.224 -33.023 1.00 76.44 101 ASP A C 1
ATOM 801 O O . ASP A 1 101 ? 28.641 -5.777 -33.961 1.00 76.44 101 ASP A O 1
ATOM 805 N N . ARG A 1 102 ? 30.075 -4.208 -33.212 1.00 71.56 102 ARG A N 1
ATOM 806 C CA . ARG A 1 102 ? 30.413 -3.664 -34.539 1.00 71.56 102 ARG A CA 1
ATOM 807 C C . ARG A 1 102 ? 31.123 -4.672 -35.436 1.00 71.56 102 ARG A C 1
ATOM 809 O O . ARG A 1 102 ? 30.889 -4.648 -36.644 1.00 71.56 102 ARG A O 1
ATOM 816 N N . ASP A 1 103 ? 31.958 -5.532 -34.863 1.00 79.06 103 ASP A N 1
ATOM 817 C CA . ASP A 1 103 ? 32.779 -6.478 -35.620 1.00 79.06 103 ASP A CA 1
ATOM 818 C C . ASP A 1 103 ? 31.937 -7.660 -36.101 1.00 79.06 103 ASP A C 1
ATOM 820 O O . ASP A 1 103 ? 32.141 -8.176 -37.200 1.00 79.06 103 ASP A O 1
ATOM 824 N N . ARG A 1 104 ? 30.935 -8.054 -35.306 1.00 77.12 104 ARG A N 1
ATOM 825 C CA . ARG A 1 104 ? 30.012 -9.146 -35.643 1.00 77.12 104 ARG A CA 1
ATOM 826 C C . ARG A 1 104 ? 28.697 -8.680 -36.268 1.00 77.12 104 ARG A C 1
ATOM 828 O O . ARG A 1 104 ? 27.961 -9.518 -36.779 1.00 77.12 104 ARG A O 1
ATOM 835 N N . ARG A 1 105 ? 28.414 -7.371 -36.266 1.00 78.75 105 ARG A N 1
ATOM 836 C CA . ARG A 1 105 ? 27.125 -6.764 -36.662 1.00 78.75 105 ARG A CA 1
ATOM 837 C C . ARG A 1 105 ? 25.930 -7.386 -35.936 1.00 78.75 105 ARG A C 1
ATOM 839 O O . ARG A 1 105 ? 24.899 -7.656 -36.549 1.00 78.75 105 ARG A O 1
ATOM 846 N N . ILE A 1 106 ? 26.087 -7.650 -34.643 1.00 77.50 106 ILE A N 1
ATOM 847 C CA . ILE A 1 106 ? 25.044 -8.266 -33.819 1.00 77.50 106 ILE A CA 1
ATOM 848 C C . ILE A 1 106 ? 24.512 -7.224 -32.844 1.00 77.50 106 ILE A C 1
ATOM 850 O O . ILE A 1 106 ? 25.273 -6.662 -32.056 1.00 77.50 106 ILE A O 1
ATOM 854 N N . ASP A 1 107 ? 23.197 -7.028 -32.877 1.00 78.00 107 ASP A N 1
ATOM 855 C CA . ASP A 1 107 ? 22.451 -6.431 -31.776 1.00 78.00 107 ASP A CA 1
ATOM 856 C C . ASP A 1 107 ? 22.143 -7.524 -30.753 1.00 78.00 107 ASP A C 1
ATOM 858 O O . ASP A 1 107 ? 21.519 -8.540 -31.073 1.00 78.00 107 ASP A O 1
ATOM 862 N N . ALA A 1 108 ? 22.586 -7.330 -29.518 1.00 77.50 108 ALA A N 1
ATOM 863 C CA . ALA A 1 108 ? 22.307 -8.253 -28.432 1.00 77.50 108 ALA A CA 1
ATOM 864 C C . ALA A 1 108 ? 21.948 -7.492 -27.153 1.00 77.50 108 ALA A C 1
ATOM 866 O O . ALA A 1 108 ? 22.255 -6.314 -26.981 1.00 77.50 108 ALA A O 1
ATOM 867 N N . ALA A 1 109 ? 21.268 -8.183 -26.244 1.00 80.81 109 ALA A N 1
ATOM 868 C CA . ALA A 1 109 ? 20.950 -7.679 -24.919 1.00 80.81 109 ALA A CA 1
ATOM 869 C C . ALA A 1 109 ? 21.639 -8.565 -23.884 1.00 80.81 109 ALA A C 1
ATOM 871 O O . ALA A 1 109 ? 21.524 -9.790 -23.931 1.00 80.81 109 ALA A O 1
ATOM 872 N N . LEU A 1 110 ? 22.356 -7.942 -22.956 1.00 83.94 110 LEU A N 1
ATOM 873 C CA . LEU A 1 110 ? 22.915 -8.607 -21.784 1.00 83.94 110 LEU A CA 1
ATOM 874 C C . LEU A 1 110 ? 22.203 -8.111 -20.539 1.00 83.94 110 LEU A C 1
ATOM 876 O O . LEU A 1 110 ? 21.672 -7.004 -20.507 1.00 83.94 110 LEU A O 1
ATOM 880 N N . ILE A 1 111 ? 22.209 -8.940 -19.506 1.00 84.94 111 ILE A N 1
ATOM 881 C CA . ILE A 1 111 ? 21.745 -8.530 -18.188 1.00 84.94 111 ILE A CA 1
ATOM 882 C C . ILE A 1 111 ? 22.836 -7.659 -17.563 1.00 84.94 111 ILE A C 1
ATOM 884 O O . ILE A 1 111 ? 23.981 -8.096 -17.466 1.00 84.94 111 ILE A O 1
ATOM 888 N N . ASP A 1 112 ? 22.480 -6.452 -17.132 1.00 84.88 112 ASP A N 1
ATOM 889 C CA . ASP A 1 112 ? 23.303 -5.637 -16.243 1.00 84.88 112 ASP A CA 1
ATOM 890 C C . ASP A 1 112 ? 23.321 -6.299 -14.853 1.00 84.88 112 ASP A C 1
ATOM 892 O O . ASP A 1 112 ? 22.279 -6.338 -14.183 1.00 84.88 112 ASP A O 1
ATOM 896 N N . PRO A 1 113 ? 24.468 -6.841 -14.399 1.00 84.81 113 PRO A N 1
ATOM 897 C CA . PRO A 1 113 ? 24.534 -7.577 -13.141 1.00 84.81 113 PRO A CA 1
ATOM 898 C C . PRO A 1 113 ? 24.162 -6.723 -11.928 1.00 84.81 113 PRO A C 1
ATOM 900 O O . PRO A 1 113 ? 23.546 -7.235 -10.995 1.00 84.81 113 PRO A O 1
ATOM 903 N N . GLN A 1 114 ? 24.498 -5.428 -11.944 1.00 84.31 114 GLN A N 1
ATOM 904 C CA . GLN A 1 114 ? 24.224 -4.532 -10.825 1.00 84.31 114 GLN A CA 1
ATOM 905 C C . GLN A 1 114 ? 22.72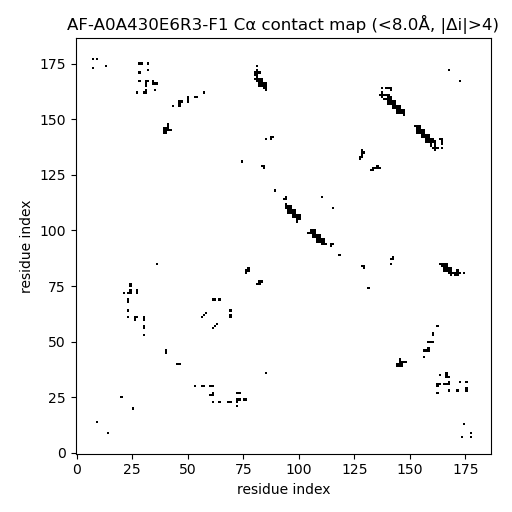3 -4.272 -10.710 1.00 84.31 114 GLN A C 1
ATOM 907 O O . GLN A 1 114 ? 22.136 -4.482 -9.648 1.00 84.31 114 GLN A O 1
ATOM 912 N N . ARG A 1 115 ? 22.074 -3.914 -11.822 1.00 79.69 115 ARG A N 1
ATOM 913 C CA . ARG A 1 115 ? 20.617 -3.700 -11.843 1.00 79.69 115 ARG A CA 1
ATOM 914 C C . ARG A 1 115 ? 19.850 -4.976 -11.508 1.00 79.69 115 ARG A C 1
ATOM 916 O O . ARG A 1 115 ? 18.803 -4.929 -10.867 1.00 79.69 115 ARG A O 1
ATOM 923 N N . PHE A 1 116 ? 20.358 -6.130 -11.941 1.00 84.06 116 PHE A N 1
ATOM 924 C CA . PHE A 1 116 ? 19.756 -7.421 -11.622 1.00 84.06 116 PHE A CA 1
ATOM 925 C C . PHE A 1 116 ? 19.858 -7.746 -10.128 1.00 84.06 116 PHE A C 1
ATOM 927 O O . PHE A 1 116 ? 18.880 -8.191 -9.527 1.00 84.06 116 PHE A O 1
ATOM 934 N N . GLN A 1 117 ? 21.007 -7.469 -9.508 1.00 84.75 117 GLN A N 1
ATOM 935 C CA . GLN A 1 117 ? 21.190 -7.610 -8.066 1.00 84.75 117 GLN A CA 1
ATOM 936 C C . GLN A 1 117 ? 20.282 -6.658 -7.272 1.00 84.75 117 GLN A C 1
ATOM 938 O O . GLN A 1 117 ? 19.673 -7.080 -6.286 1.00 84.75 117 GLN A O 1
ATOM 943 N N . GLU A 1 118 ? 20.159 -5.400 -7.696 1.00 80.00 118 GLU A N 1
ATOM 944 C CA . GLU A 1 118 ? 19.232 -4.428 -7.101 1.00 80.00 118 GLU A CA 1
ATOM 945 C C . GLU A 1 118 ? 17.786 -4.936 -7.171 1.00 80.00 118 GLU A C 1
ATOM 947 O O . GLU A 1 118 ? 17.099 -4.981 -6.151 1.00 80.00 118 GLU A O 1
ATOM 952 N N . MET A 1 119 ? 17.358 -5.432 -8.338 1.00 81.19 119 MET A N 1
ATOM 953 C CA . MET A 1 119 ? 16.027 -6.014 -8.530 1.00 81.19 119 MET A CA 1
ATOM 954 C C . MET A 1 119 ? 15.773 -7.204 -7.595 1.00 81.19 119 MET A C 1
ATOM 956 O O . MET A 1 119 ? 14.735 -7.254 -6.934 1.00 81.19 119 MET A O 1
ATOM 960 N N . LEU A 1 120 ? 16.710 -8.156 -7.506 1.00 83.88 120 LEU A N 1
ATOM 961 C CA . LEU A 1 120 ? 16.593 -9.302 -6.597 1.00 83.88 120 LEU A CA 1
ATOM 962 C C . LEU A 1 120 ? 16.520 -8.868 -5.131 1.00 83.88 120 LEU A C 1
ATOM 964 O O . LEU A 1 120 ? 15.729 -9.421 -4.367 1.00 83.88 120 LEU A O 1
ATOM 968 N N . SER A 1 121 ? 17.309 -7.864 -4.750 1.00 82.31 121 SER A N 1
ATOM 969 C CA . SER A 1 121 ? 17.320 -7.337 -3.385 1.00 82.31 121 SER A CA 1
ATOM 970 C C . SER A 1 121 ? 15.975 -6.695 -3.044 1.00 82.31 121 SER A C 1
ATOM 972 O O . SER A 1 121 ? 15.394 -7.012 -2.010 1.00 82.31 121 SER A O 1
ATOM 974 N N . SER A 1 122 ? 15.417 -5.880 -3.946 1.00 77.19 122 SER A N 1
ATOM 975 C CA . SER A 1 122 ? 14.080 -5.300 -3.780 1.00 77.19 122 SER A CA 1
ATOM 976 C C . SER A 1 122 ? 12.979 -6.361 -3.682 1.00 77.19 122 SER A C 1
ATOM 978 O O . SER A 1 122 ? 12.081 -6.230 -2.852 1.00 77.19 122 SER A O 1
ATOM 980 N N . LEU A 1 123 ? 13.046 -7.428 -4.488 1.00 78.56 123 LEU A N 1
ATOM 981 C CA . LEU A 1 123 ? 12.091 -8.541 -4.411 1.00 78.56 123 LEU A CA 1
ATOM 982 C C . LEU A 1 123 ? 12.169 -9.261 -3.061 1.00 78.56 123 LEU A C 1
ATOM 984 O O . LEU A 1 123 ? 11.138 -9.534 -2.449 1.00 78.56 123 LEU A O 1
ATOM 988 N N . LEU A 1 124 ? 13.380 -9.534 -2.576 1.00 81.12 124 LEU A N 1
ATOM 989 C CA . LEU A 1 124 ? 13.593 -10.169 -1.279 1.00 81.12 124 LEU A CA 1
ATOM 990 C C . LEU A 1 124 ? 13.057 -9.293 -0.136 1.00 81.12 124 LEU A C 1
ATOM 992 O O . LEU A 1 124 ? 12.349 -9.789 0.740 1.00 81.12 124 LEU A O 1
ATOM 996 N N . THR A 1 125 ? 13.331 -7.986 -0.172 1.00 76.62 125 THR A N 1
ATOM 997 C CA . THR A 1 125 ? 12.790 -7.020 0.793 1.00 76.62 125 THR A CA 1
ATOM 998 C C . THR A 1 125 ? 11.264 -7.036 0.800 1.00 76.62 125 THR A C 1
ATOM 1000 O O . THR A 1 125 ? 10.675 -7.141 1.873 1.00 76.62 125 THR A O 1
ATOM 1003 N N . LEU A 1 126 ? 10.615 -7.021 -0.370 1.00 72.25 126 LEU A N 1
ATOM 1004 C CA . LEU A 1 126 ? 9.154 -7.109 -0.453 1.00 72.25 126 LEU A CA 1
ATOM 1005 C C . LEU A 1 126 ? 8.607 -8.415 0.131 1.00 72.25 126 LEU A C 1
ATOM 1007 O O . LEU A 1 126 ? 7.574 -8.387 0.790 1.00 72.25 126 LEU A O 1
ATOM 1011 N N . ILE A 1 127 ? 9.282 -9.551 -0.067 1.00 74.25 127 ILE A N 1
ATOM 1012 C CA . ILE A 1 127 ? 8.872 -10.839 0.520 1.00 74.25 127 ILE A CA 1
ATOM 1013 C C . ILE A 1 127 ? 8.975 -10.798 2.051 1.00 74.25 127 ILE A C 1
ATOM 1015 O O . ILE A 1 127 ? 8.063 -11.246 2.752 1.00 74.25 127 ILE A O 1
ATOM 1019 N N . TYR A 1 128 ? 10.054 -10.232 2.596 1.00 71.50 128 TYR A N 1
ATOM 1020 C CA . TYR A 1 128 ? 10.199 -10.073 4.044 1.00 71.50 128 TYR A CA 1
ATOM 1021 C C . TYR A 1 128 ? 9.152 -9.128 4.634 1.00 71.50 128 TYR A C 1
ATOM 1023 O O . TYR A 1 128 ? 8.585 -9.424 5.684 1.00 71.50 128 TYR A O 1
ATOM 1031 N N . GLN A 1 129 ? 8.838 -8.043 3.931 1.00 71.38 129 GLN A N 1
ATOM 1032 C CA . GLN A 1 129 ? 7.782 -7.116 4.327 1.00 71.38 129 GLN A CA 1
ATOM 1033 C C . GLN A 1 129 ? 6.396 -7.767 4.247 1.00 71.38 129 GLN A C 1
ATOM 1035 O O . GLN A 1 129 ? 5.623 -7.697 5.196 1.00 71.38 129 GLN A O 1
ATOM 1040 N N . ALA A 1 130 ? 6.096 -8.486 3.161 1.00 62.91 130 ALA A N 1
ATOM 1041 C CA . ALA A 1 130 ? 4.825 -9.187 2.974 1.00 62.91 130 ALA A CA 1
ATOM 1042 C C . ALA A 1 130 ? 4.620 -10.345 3.965 1.00 62.91 130 ALA A C 1
ATOM 1044 O O . ALA A 1 130 ? 3.483 -10.671 4.301 1.00 62.91 130 ALA A O 1
ATOM 1045 N N . SER A 1 131 ? 5.702 -10.968 4.441 1.00 66.12 131 SER A N 1
ATOM 1046 C CA . SER A 1 131 ? 5.643 -11.982 5.503 1.00 66.12 131 SER A CA 1
ATOM 1047 C C . SER A 1 131 ? 5.552 -11.385 6.912 1.00 66.12 131 SER A C 1
ATOM 1049 O O . SER A 1 131 ? 5.334 -12.128 7.868 1.00 66.12 131 SER A O 1
ATOM 1051 N N . GLY A 1 132 ? 5.708 -10.064 7.056 1.00 60.56 132 GLY A N 1
ATOM 1052 C CA . GLY A 1 132 ? 5.737 -9.374 8.346 1.00 60.56 132 GLY A CA 1
ATOM 1053 C C . GLY A 1 132 ? 7.020 -9.609 9.150 1.00 60.56 132 GLY A C 1
ATOM 1054 O O . GLY A 1 132 ? 7.074 -9.245 10.321 1.00 60.56 132 GLY A O 1
ATOM 1055 N N . ALA A 1 133 ? 8.048 -10.215 8.547 1.00 68.19 133 ALA A N 1
ATOM 1056 C CA . ALA A 1 133 ? 9.349 -10.429 9.183 1.00 68.19 133 ALA A CA 1
ATOM 1057 C C . ALA A 1 133 ? 10.137 -9.120 9.348 1.00 68.19 133 ALA A C 1
ATOM 1059 O O . ALA A 1 133 ? 10.968 -9.002 10.246 1.00 68.19 133 ALA A O 1
ATOM 1060 N N . VAL A 1 134 ? 9.878 -8.144 8.476 1.00 69.44 134 VAL A N 1
ATOM 1061 C CA . VAL A 1 134 ? 10.445 -6.794 8.523 1.00 69.44 134 VAL A CA 1
ATOM 1062 C C . VAL A 1 134 ? 9.286 -5.804 8.381 1.00 69.44 134 VAL A C 1
ATOM 1064 O O . VAL A 1 134 ? 8.395 -6.058 7.566 1.00 69.44 134 VAL A O 1
ATOM 1067 N N . PRO A 1 135 ? 9.259 -4.693 9.140 1.00 62.22 135 PRO A N 1
ATOM 1068 C CA . PRO A 1 135 ? 8.261 -3.654 8.931 1.00 62.22 135 PRO A CA 1
ATOM 1069 C C . PRO A 1 135 ? 8.328 -3.135 7.494 1.00 62.22 135 PRO A C 1
ATOM 1071 O O . PRO A 1 135 ? 9.398 -3.045 6.881 1.00 62.22 135 PRO A O 1
ATOM 1074 N N . TYR A 1 136 ? 7.167 -2.809 6.937 1.00 62.09 136 TYR A N 1
ATOM 1075 C CA . TYR A 1 136 ? 7.118 -2.202 5.621 1.00 62.09 136 TYR A CA 1
ATOM 1076 C C . TYR A 1 136 ? 7.806 -0.832 5.677 1.00 62.09 136 TYR A C 1
ATOM 1078 O O . TYR A 1 136 ? 7.520 -0.029 6.560 1.00 62.09 136 TYR A O 1
ATOM 1086 N N . ALA A 1 137 ? 8.736 -0.578 4.754 1.00 61.19 137 ALA A N 1
ATOM 1087 C CA . ALA A 1 137 ? 9.444 0.694 4.683 1.00 61.19 137 ALA A CA 1
ATOM 1088 C C . ALA A 1 137 ? 8.475 1.778 4.183 1.00 61.19 137 ALA A C 1
ATOM 1090 O O . ALA A 1 137 ? 8.192 1.905 2.989 1.00 61.19 137 ALA A O 1
ATOM 1091 N N . GLU A 1 138 ? 7.904 2.494 5.146 1.00 55.06 138 GLU A N 1
ATOM 1092 C CA . GLU A 1 138 ? 6.926 3.571 4.993 1.00 55.06 138 GLU A CA 1
ATOM 1093 C C . GLU A 1 138 ? 7.459 4.781 4.201 1.00 55.06 138 GLU A C 1
ATOM 1095 O O . GLU A 1 138 ? 6.685 5.568 3.661 1.00 55.06 138 GLU A O 1
ATOM 1100 N N . ASP A 1 139 ? 8.778 4.909 4.067 1.00 55.19 139 ASP A N 1
ATOM 1101 C CA . ASP A 1 139 ? 9.462 6.020 3.399 1.00 55.19 139 ASP A CA 1
ATOM 1102 C C . ASP A 1 139 ? 9.491 5.914 1.865 1.00 55.19 139 ASP A C 1
ATOM 1104 O O . ASP A 1 139 ? 9.858 6.866 1.169 1.00 55.19 139 ASP A O 1
ATOM 1108 N N . GLN A 1 140 ? 9.078 4.779 1.299 1.00 62.56 140 GLN A N 1
ATOM 1109 C CA . GLN A 1 140 ? 9.152 4.570 -0.141 1.00 62.56 140 GLN A CA 1
ATOM 1110 C C . GLN A 1 140 ? 7.882 5.030 -0.853 1.00 62.56 140 GLN A C 1
ATOM 1112 O O . GLN A 1 140 ? 6.851 4.351 -0.852 1.00 62.56 140 GLN A O 1
ATOM 1117 N N . SER A 1 141 ? 7.997 6.140 -1.580 1.00 68.56 141 SER A N 1
ATOM 1118 C CA . SER A 1 141 ? 6.938 6.665 -2.444 1.00 68.56 141 SER A CA 1
ATOM 1119 C C . SER A 1 141 ? 6.435 5.621 -3.453 1.00 68.56 141 SER A C 1
ATOM 1121 O O . SER A 1 141 ? 7.234 4.919 -4.077 1.00 68.56 141 SER A O 1
ATOM 1123 N N . ILE A 1 142 ? 5.118 5.481 -3.597 1.00 73.06 142 ILE A N 1
ATOM 1124 C CA . ILE A 1 142 ? 4.485 4.455 -4.439 1.00 73.06 142 ILE A CA 1
ATOM 1125 C C . ILE A 1 142 ? 4.537 4.904 -5.891 1.00 73.06 142 ILE A C 1
ATOM 1127 O O . ILE A 1 142 ? 3.938 5.936 -6.205 1.00 73.06 142 ILE A O 1
ATOM 1131 N N . PRO A 1 143 ? 5.225 4.166 -6.781 1.00 69.12 143 PRO A N 1
ATOM 1132 C CA . PRO A 1 143 ? 5.245 4.516 -8.188 1.00 69.12 143 PRO A CA 1
ATOM 1133 C C . PRO A 1 143 ? 3.845 4.343 -8.773 1.00 69.12 143 PRO A C 1
ATOM 1135 O O . PRO A 1 143 ? 3.201 3.314 -8.579 1.00 69.12 143 PRO A O 1
ATOM 1138 N N . ILE A 1 144 ? 3.394 5.342 -9.518 1.00 71.94 144 ILE A N 1
ATOM 1139 C CA . ILE A 1 144 ? 2.133 5.322 -10.256 1.00 71.94 144 ILE A CA 1
ATOM 1140 C C . ILE A 1 144 ? 2.402 5.611 -11.727 1.00 71.94 144 ILE A C 1
ATOM 1142 O O . ILE A 1 144 ? 3.299 6.381 -12.081 1.00 71.94 144 ILE A O 1
ATOM 1146 N N . GLN A 1 145 ? 1.617 4.976 -12.591 1.00 62.38 145 GLN A N 1
ATOM 1147 C CA . GLN A 1 145 ? 1.650 5.235 -14.025 1.00 62.38 145 GLN A CA 1
ATOM 1148 C C . GLN A 1 145 ? 0.568 6.253 -14.373 1.00 62.38 145 GLN A C 1
ATOM 1150 O O . GLN A 1 145 ? -0.601 6.050 -14.048 1.00 62.38 145 GLN A O 1
ATOM 1155 N N . TYR A 1 146 ? 0.949 7.336 -15.050 1.00 65.56 146 TYR A N 1
ATOM 1156 C CA . TYR A 1 146 ? -0.024 8.242 -15.656 1.00 65.56 146 TYR A CA 1
ATOM 1157 C C . TYR A 1 146 ? -0.453 7.708 -17.020 1.00 65.56 146 TYR A C 1
ATOM 1159 O O . TYR A 1 146 ? 0.378 7.227 -17.798 1.00 65.56 146 TYR A O 1
ATOM 1167 N N . GLN A 1 147 ? -1.728 7.883 -17.363 1.00 56.22 147 GLN A N 1
ATOM 1168 C CA . GLN A 1 147 ? -2.144 7.776 -18.758 1.00 56.22 147 GLN A CA 1
ATOM 1169 C C . GLN A 1 147 ? -1.769 9.078 -19.470 1.00 56.22 147 GLN A C 1
ATOM 1171 O O . GLN A 1 147 ? -2.377 10.121 -19.239 1.00 56.22 147 GLN A O 1
ATOM 1176 N N . SER A 1 148 ? -0.752 9.024 -20.334 1.00 53.97 148 SER A 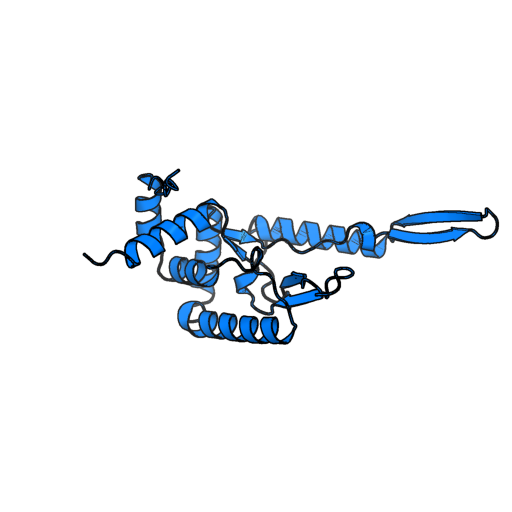N 1
ATOM 1177 C CA . SER A 1 148 ? -0.455 10.141 -21.231 1.00 53.97 148 SER A CA 1
ATOM 1178 C C . SER A 1 148 ? -1.594 10.283 -22.249 1.00 53.97 148 SER A C 1
ATOM 1180 O O . SER A 1 148 ? -1.942 9.284 -22.890 1.00 53.97 148 SER A O 1
ATOM 1182 N N . PRO A 1 149 ? -2.138 11.495 -22.473 1.00 52.06 149 PRO A N 1
ATOM 1183 C CA . PRO A 1 149 ? -3.156 11.732 -23.499 1.00 52.06 149 PRO A CA 1
ATOM 1184 C C . PRO A 1 149 ? -2.673 11.412 -24.927 1.00 52.06 149 PRO A C 1
ATOM 1186 O O . PRO A 1 149 ? -3.483 11.357 -25.846 1.00 52.06 149 PRO A O 1
ATOM 1189 N N . PHE A 1 150 ? -1.372 11.155 -25.118 1.00 56.88 150 PHE A N 1
ATOM 1190 C CA . PHE A 1 150 ? -0.756 10.834 -26.408 1.00 56.88 150 PHE A CA 1
ATOM 1191 C C . PHE A 1 150 ? -0.309 9.367 -26.551 1.00 56.88 150 PHE A C 1
ATOM 1193 O O . PHE A 1 150 ? 0.418 9.032 -27.482 1.00 56.88 150 PHE A O 1
ATOM 1200 N N . GLY A 1 151 ? -0.744 8.470 -25.656 1.00 44.72 151 GLY A N 1
ATOM 1201 C CA . GLY A 1 151 ? -0.723 7.014 -25.876 1.00 44.72 151 GLY A CA 1
ATOM 1202 C C . GLY A 1 151 ? 0.643 6.312 -25.880 1.00 44.72 151 GLY A C 1
ATOM 1203 O O . GLY A 1 151 ? 0.678 5.085 -25.931 1.00 44.72 151 GLY A O 1
ATOM 1204 N N . VAL A 1 152 ? 1.764 7.032 -25.785 1.00 39.34 152 VAL A N 1
ATOM 1205 C CA . VAL A 1 152 ? 3.106 6.430 -25.789 1.00 39.34 152 VAL A CA 1
ATOM 1206 C C . VAL A 1 152 ? 3.954 7.067 -24.693 1.00 39.34 152 VAL A C 1
ATOM 1208 O O . VAL A 1 152 ? 4.255 8.255 -24.738 1.00 39.34 152 VAL A O 1
ATOM 1211 N N . GLY A 1 153 ? 4.312 6.266 -23.689 1.00 48.28 153 GLY A N 1
ATOM 1212 C CA . GLY A 1 153 ? 5.109 6.693 -22.540 1.00 48.28 153 GLY A CA 1
ATOM 1213 C C . GLY A 1 153 ? 4.249 7.275 -21.423 1.00 48.28 153 GLY A C 1
ATOM 1214 O O . GLY A 1 153 ? 4.029 8.483 -21.351 1.00 48.28 153 GLY A O 1
ATOM 1215 N N . GLY A 1 154 ? 3.765 6.411 -20.528 1.00 52.16 154 GLY A N 1
ATOM 1216 C CA . GLY A 1 154 ? 3.252 6.879 -19.246 1.00 52.16 154 GLY A CA 1
ATOM 1217 C C . GLY A 1 154 ? 4.375 7.605 -18.514 1.00 52.16 154 GLY A C 1
ATOM 1218 O O . GLY A 1 154 ? 5.466 7.057 -18.346 1.00 52.16 154 GLY A O 1
ATOM 1219 N N . LEU A 1 155 ? 4.132 8.849 -18.106 1.00 52.31 155 LEU A N 1
ATOM 1220 C CA . LEU A 1 155 ? 4.996 9.493 -17.127 1.00 52.31 155 LEU A CA 1
ATOM 1221 C C . LEU A 1 155 ? 4.984 8.612 -15.856 1.00 52.31 155 LEU A C 1
ATOM 1223 O O . LEU A 1 155 ? 3.990 7.933 -15.567 1.00 52.31 155 LEU A O 1
ATOM 1227 N N . MET A 1 156 ? 6.080 8.604 -15.103 1.00 62.16 156 MET A N 1
ATOM 1228 C CA . MET A 1 156 ? 6.120 7.951 -13.794 1.00 62.16 156 MET A CA 1
ATOM 1229 C C . MET A 1 156 ? 5.948 9.006 -12.710 1.00 62.16 156 MET A C 1
ATOM 1231 O O . MET A 1 156 ? 6.675 9.999 -12.666 1.00 62.16 156 MET A O 1
ATOM 1235 N N . GLY A 1 157 ? 4.931 8.814 -11.879 1.00 67.94 157 GLY A N 1
ATOM 1236 C CA . GLY A 1 157 ? 4.661 9.619 -10.697 1.00 67.94 157 GLY A CA 1
ATOM 1237 C C . GLY A 1 157 ? 4.959 8.832 -9.442 1.00 67.94 157 GLY A C 1
ATOM 1238 O O . GLY A 1 157 ? 5.161 7.620 -9.494 1.00 67.94 157 GLY A O 1
ATOM 1239 N N . SER A 1 158 ? 4.947 9.514 -8.306 1.00 75.75 158 SER A N 1
ATOM 1240 C CA . SER A 1 158 ? 5.120 8.866 -7.017 1.00 75.75 158 SER A CA 1
ATOM 1241 C C . SER A 1 158 ? 4.179 9.471 -5.987 1.00 75.75 158 SER A C 1
ATOM 1243 O O . SER A 1 158 ? 4.135 10.693 -5.850 1.00 75.75 158 SER A O 1
ATOM 1245 N N . ILE A 1 159 ? 3.462 8.630 -5.246 1.00 80.31 159 ILE A N 1
ATOM 1246 C CA . ILE A 1 159 ? 2.635 9.057 -4.115 1.00 80.31 159 ILE A CA 1
ATOM 1247 C C . ILE A 1 159 ? 3.447 8.888 -2.834 1.00 80.31 159 ILE A C 1
ATOM 1249 O O . ILE A 1 159 ? 3.885 7.784 -2.513 1.00 80.31 159 ILE A O 1
ATOM 1253 N N . ALA A 1 160 ? 3.652 9.981 -2.104 1.00 82.69 160 ALA A N 1
ATOM 1254 C CA . ALA A 1 160 ? 4.367 9.995 -0.830 1.00 82.69 160 ALA A CA 1
ATOM 1255 C C . ALA A 1 160 ? 3.370 9.936 0.339 1.00 82.69 160 ALA A C 1
ATOM 1257 O O . ALA A 1 160 ? 3.157 10.917 1.051 1.00 82.69 160 ALA A O 1
ATOM 1258 N N . VAL A 1 161 ? 2.711 8.785 0.481 1.00 84.88 161 VAL A N 1
ATOM 1259 C CA . VAL A 1 161 ? 1.827 8.467 1.609 1.00 84.88 161 VAL A CA 1
ATOM 1260 C C . VAL A 1 161 ? 2.192 7.058 2.073 1.00 84.88 161 VAL A C 1
ATOM 1262 O O . VAL A 1 161 ? 1.899 6.103 1.345 1.00 84.88 161 VAL A O 1
ATOM 1265 N N . PRO A 1 162 ? 2.857 6.916 3.230 1.00 81.75 162 PRO A N 1
ATOM 1266 C CA . PRO A 1 162 ? 3.307 5.632 3.754 1.00 81.75 162 PRO A CA 1
ATOM 1267 C C . PRO A 1 162 ? 2.244 4.539 3.743 1.00 81.75 162 PRO A C 1
ATOM 1269 O O . PRO A 1 162 ? 2.476 3.430 3.264 1.00 81.75 162 PRO A O 1
ATOM 1272 N N . GLU A 1 163 ? 1.046 4.891 4.198 1.00 85.25 163 GLU A N 1
ATOM 1273 C CA . GLU A 1 163 ? -0.071 3.982 4.414 1.00 85.25 163 GLU A CA 1
ATOM 1274 C C . GLU A 1 163 ? -0.570 3.352 3.111 1.00 85.25 163 GLU A C 1
ATOM 1276 O O . GLU A 1 163 ? -0.935 2.179 3.074 1.00 85.25 163 GLU A O 1
ATOM 1281 N N . LEU A 1 164 ? -0.508 4.100 2.004 1.00 83.62 164 LEU A N 1
ATOM 1282 C CA . LEU A 1 164 ? -0.925 3.633 0.677 1.00 83.62 164 LEU A CA 1
ATOM 1283 C C . LEU A 1 164 ? 0.030 2.584 0.090 1.00 83.62 164 LEU A C 1
ATOM 1285 O O . LEU A 1 164 ? -0.222 2.000 -0.970 1.00 83.62 164 LEU A O 1
ATOM 1289 N N . SER A 1 165 ? 1.135 2.311 0.782 1.00 80.56 165 SER A N 1
ATOM 1290 C CA . SER A 1 165 ? 1.987 1.176 0.473 1.00 80.56 165 SER A CA 1
ATOM 1291 C C . SER A 1 165 ? 1.290 -0.158 0.699 1.00 80.56 165 SER A C 1
ATOM 1293 O O . SER A 1 165 ? 1.833 -1.202 0.349 1.00 80.56 165 SER A O 1
ATOM 1295 N N . HIS A 1 166 ? 0.124 -0.133 1.335 1.00 85.19 166 HIS A N 1
ATOM 1296 C CA . HIS A 1 166 ? -0.760 -1.267 1.488 1.00 85.19 166 HIS A CA 1
ATOM 1297 C C . HIS A 1 166 ? -1.983 -1.017 0.603 1.00 85.19 166 HIS A C 1
ATOM 1299 O O . HIS A 1 166 ? -2.385 0.119 0.355 1.00 85.19 166 HIS A O 1
ATOM 1305 N N . MET A 1 167 ? -2.593 -2.084 0.110 1.00 85.06 167 MET A N 1
ATOM 1306 C CA . MET A 1 167 ? -3.814 -2.027 -0.676 1.00 85.06 167 MET A CA 1
ATOM 1307 C C . MET A 1 167 ? -4.818 -3.045 -0.160 1.00 85.06 167 MET A C 1
ATOM 1309 O O . MET A 1 167 ? -4.457 -4.113 0.342 1.00 85.06 167 MET A O 1
ATOM 1313 N N . LEU A 1 168 ? -6.099 -2.730 -0.327 1.00 86.38 168 LEU A N 1
ATOM 1314 C CA . LEU A 1 168 ? -7.180 -3.655 -0.010 1.00 86.38 168 LEU A CA 1
ATOM 1315 C C . LEU A 1 168 ? -7.094 -4.883 -0.916 1.00 86.38 168 LEU A C 1
ATOM 1317 O O . LEU A 1 168 ? -7.003 -4.753 -2.140 1.00 86.38 168 LEU A O 1
ATOM 1321 N N . THR A 1 169 ? -7.187 -6.079 -0.342 1.00 84.69 169 THR A N 1
ATOM 1322 C CA . THR A 1 169 ? -7.393 -7.325 -1.099 1.00 84.69 169 THR A CA 1
ATOM 1323 C C . THR A 1 169 ? -8.834 -7.384 -1.632 1.00 84.69 169 THR A C 1
ATOM 1325 O O . THR A 1 169 ? -9.655 -6.546 -1.257 1.00 84.69 169 THR A O 1
ATOM 1328 N N . PRO A 1 170 ? -9.201 -8.341 -2.509 1.00 82.81 170 PRO A N 1
ATOM 1329 C CA . PRO A 1 170 ? -10.605 -8.538 -2.880 1.00 82.81 170 PRO A CA 1
ATOM 1330 C C . PRO A 1 170 ? -11.521 -8.722 -1.660 1.00 82.81 170 PRO A C 1
ATOM 1332 O O . PRO A 1 170 ? -12.583 -8.111 -1.602 1.00 82.81 170 PRO A O 1
ATOM 1335 N N . LEU A 1 171 ? -11.055 -9.460 -0.645 1.00 81.19 171 LEU A N 1
ATOM 1336 C CA . LEU A 1 171 ? -11.776 -9.640 0.616 1.00 81.19 171 LEU A CA 1
ATOM 1337 C C . LEU A 1 171 ? -11.938 -8.314 1.373 1.00 81.19 171 LEU A C 1
ATOM 1339 O O . LEU A 1 171 ? -13.044 -7.975 1.781 1.00 81.19 171 LEU A O 1
ATOM 1343 N N . G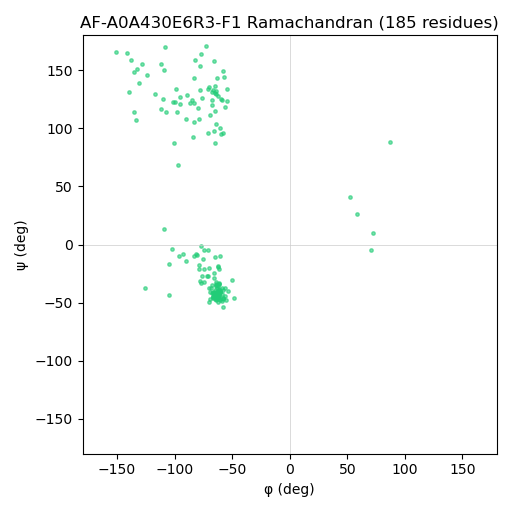LY A 1 172 ? -10.861 -7.533 1.513 1.00 81.69 172 GLY A N 1
ATOM 1344 C CA . GLY A 1 172 ? -10.922 -6.209 2.142 1.00 81.69 172 GLY A CA 1
ATOM 1345 C C . GLY A 1 172 ? -11.841 -5.236 1.397 1.00 81.69 172 GLY A C 1
ATOM 1346 O O . GLY A 1 172 ? -12.524 -4.429 2.018 1.00 81.69 172 GLY A O 1
ATOM 1347 N N . MET A 1 173 ? -11.922 -5.337 0.069 1.00 82.00 173 MET A N 1
ATOM 1348 C CA . MET A 1 173 ? -12.841 -4.529 -0.736 1.00 82.00 173 MET A CA 1
ATOM 1349 C C . MET A 1 173 ? -14.301 -4.906 -0.526 1.00 82.00 173 MET A C 1
ATOM 1351 O O . MET A 1 173 ? -15.137 -4.021 -0.368 1.00 82.00 173 MET A O 1
ATOM 1355 N N . GLU A 1 174 ? -14.629 -6.197 -0.554 1.00 78.38 174 GLU A N 1
ATOM 1356 C CA . GLU A 1 174 ? -15.992 -6.663 -0.274 1.00 78.38 174 GLU A CA 1
ATOM 1357 C C . GLU A 1 174 ? -16.420 -6.287 1.141 1.00 78.38 174 GLU A C 1
ATOM 1359 O O . GLU A 1 174 ? -17.541 -5.820 1.346 1.00 78.38 174 GLU A O 1
ATOM 1364 N N . PHE A 1 175 ? -15.490 -6.393 2.089 1.00 76.25 175 PHE A N 1
ATOM 1365 C CA . PHE A 1 175 ? -15.671 -5.934 3.454 1.00 76.25 175 PHE A CA 1
ATOM 1366 C C . PHE A 1 175 ? -16.014 -4.438 3.513 1.00 76.25 175 PHE A C 1
ATOM 1368 O O . PHE A 1 175 ? -17.061 -4.069 4.042 1.00 76.25 175 PHE A O 1
ATOM 1375 N N . MET A 1 176 ? -15.197 -3.572 2.903 1.00 79.62 176 MET A N 1
ATOM 1376 C CA . MET A 1 176 ? -15.448 -2.126 2.901 1.00 79.62 176 MET A CA 1
ATOM 1377 C C . MET A 1 176 ? -16.734 -1.743 2.172 1.00 79.62 176 MET A C 1
ATOM 1379 O O . MET A 1 176 ? -17.452 -0.843 2.612 1.00 79.62 176 MET A O 1
ATOM 1383 N N . LYS A 1 177 ? -17.082 -2.450 1.094 1.00 76.56 177 LYS A N 1
ATOM 1384 C CA . LYS A 1 177 ? -18.369 -2.275 0.410 1.00 76.56 177 LYS A CA 1
ATOM 1385 C C . LYS A 1 177 ? -19.541 -2.629 1.322 1.00 76.56 177 LYS A C 1
ATOM 1387 O O . LYS A 1 177 ? -20.493 -1.862 1.381 1.00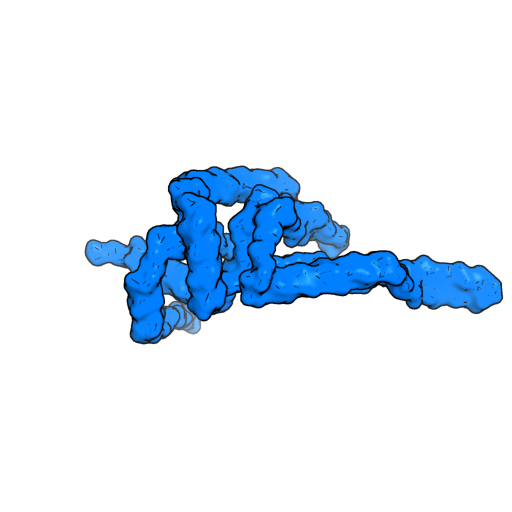 76.56 177 LYS A O 1
ATOM 1392 N N . ALA A 1 178 ? -19.467 -3.729 2.068 1.00 69.00 178 ALA A N 1
ATOM 1393 C CA . ALA A 1 178 ? -20.524 -4.102 3.007 1.00 69.00 178 ALA A CA 1
ATOM 1394 C C . ALA A 1 178 ? -20.720 -3.035 4.100 1.00 69.00 178 ALA A C 1
ATOM 1396 O O . ALA A 1 178 ? -21.850 -2.636 4.361 1.00 69.00 178 ALA A O 1
ATOM 1397 N N . VAL A 1 179 ? -19.630 -2.507 4.670 1.00 67.94 179 VAL A N 1
ATOM 1398 C CA . VAL A 1 179 ? -19.678 -1.449 5.702 1.00 67.94 179 VAL A CA 1
ATOM 1399 C C . VAL A 1 179 ? -20.225 -0.130 5.165 1.00 67.94 179 VAL A C 1
ATOM 1401 O O . VAL A 1 179 ? -20.995 0.556 5.836 1.00 67.94 179 VAL A O 1
ATOM 1404 N N . THR A 1 180 ? -19.818 0.250 3.956 1.00 65.81 180 THR A N 1
ATOM 1405 C CA . THR A 1 180 ? -20.248 1.515 3.346 1.00 65.81 180 THR A CA 1
ATOM 1406 C C . THR A 1 180 ? -21.691 1.457 2.847 1.00 65.81 180 THR A C 1
ATOM 1408 O O . THR A 1 180 ? -22.390 2.462 2.959 1.00 65.81 180 THR A O 1
ATOM 1411 N N . MET A 1 181 ? -22.175 0.293 2.390 1.00 53.56 181 MET A N 1
ATOM 1412 C CA . MET A 1 181 ? -23.589 0.083 2.051 1.00 53.56 181 MET A CA 1
ATOM 1413 C C . MET A 1 181 ? -24.497 0.175 3.289 1.00 53.56 181 MET A C 1
ATOM 1415 O O . MET A 1 181 ? -25.519 0.855 3.227 1.00 53.56 181 MET A O 1
ATOM 1419 N N . ASP A 1 182 ? -24.096 -0.405 4.427 1.00 47.75 182 ASP A N 1
ATOM 1420 C CA . ASP A 1 182 ? -24.871 -0.360 5.686 1.00 47.75 182 ASP A CA 1
ATOM 1421 C C . ASP A 1 182 ? -24.975 1.070 6.267 1.00 47.75 182 ASP A C 1
ATOM 1423 O O . ASP A 1 182 ? -25.928 1.404 6.964 1.00 47.75 182 ASP A O 1
ATOM 1427 N N . ARG A 1 183 ? -24.025 1.964 5.942 1.00 47.44 183 ARG A N 1
ATOM 1428 C CA . ARG A 1 183 ? -24.087 3.400 6.295 1.00 47.44 183 ARG A CA 1
ATOM 1429 C C . ARG A 1 183 ? -25.008 4.223 5.387 1.00 47.44 183 ARG A C 1
ATOM 1431 O O . ARG A 1 183 ? -25.410 5.315 5.781 1.00 47.44 183 ARG A O 1
ATOM 1438 N N . SER A 1 184 ? -25.307 3.740 4.180 1.00 41.81 184 SER A N 1
ATOM 1439 C CA . SER A 1 184 ? -26.144 4.444 3.195 1.00 41.81 184 SER A CA 1
ATOM 1440 C C . SER A 1 184 ? -27.634 4.095 3.257 1.00 41.81 184 SER A C 1
ATOM 1442 O O . SER A 1 184 ? -28.423 4.780 2.611 1.00 41.81 184 SER A O 1
ATOM 1444 N N . ASP A 1 185 ? -28.015 3.096 4.059 1.00 34.38 185 ASP A N 1
ATOM 1445 C CA . ASP A 1 185 ? -29.407 2.783 4.397 1.00 34.38 185 ASP A CA 1
ATOM 1446 C C . ASP A 1 185 ? -29.739 3.337 5.799 1.00 34.38 185 ASP A C 1
ATOM 1448 O O . ASP A 1 185 ? -29.614 2.627 6.803 1.00 34.38 185 ASP A O 1
ATOM 1452 N N . PRO A 1 186 ? -30.170 4.609 5.925 1.00 35.12 186 PRO A N 1
ATOM 1453 C CA . PRO A 1 186 ? -30.822 5.051 7.144 1.00 35.12 186 PRO A CA 1
ATOM 1454 C C . PRO A 1 186 ? -32.172 4.329 7.238 1.00 35.12 186 PRO A C 1
ATOM 1456 O O . PRO A 1 186 ? -33.016 4.448 6.348 1.00 35.12 186 PRO A O 1
ATOM 1459 N N . LYS A 1 187 ? -32.366 3.557 8.309 1.00 35.12 187 LYS A N 1
ATOM 1460 C CA . LYS A 1 187 ? -33.717 3.206 8.761 1.00 35.12 187 LYS A CA 1
ATOM 1461 C C . LYS A 1 187 ? -34.463 4.446 9.230 1.00 35.12 187 LYS A C 1
ATOM 1463 O O . LYS A 1 187 ? -33.816 5.299 9.878 1.00 35.12 187 LYS A O 1
#

Secondary structure (DSSP, 8-state):
-----------HHHHHHHHH--HHHHHHHHHHPSPGGGPPB--HHHHHHHHHHHHHHHHHHTTTS-HHHHHHHHHHHHHTTSEEEPPP---GGGGEEEEEETTTTEEEEEE-HHHHHHHHHHHHHHHHHHTTSS---TTSPEEEEB--TTSS-PPEEEE--GGGGEEE-HHHHHHHHHHHHHHH---